Protein AF-A0A832CFA3-F1 (afdb_monomer_lite)

Sequence (234 aa):
MKRIESKNQRFLVLVEQLLAKDTITASELAQALVQKLKLTQNTSKAYSSQLLTDLAEKGVMEKRGRSYSLSPRGWAALFNFISRTPFAEKYYDLFIDRLSRSVPAASAFKEPLRILRRVYARVVGEPEKLPPEERDLLNLFRLILRLSPPREVASWEDALSAAMPDIGVLRDRNIFYSMLRDELKQADELTRSAMKDLLGRLADSLHAEARGLEREVDRRRSIASELAELAKAL

Radius of gyration: 21.01 Å; chains: 1; bounding box: 68×37×54 Å

Structure (mmCIF, N/CA/C/O backbone):
data_AF-A0A832CFA3-F1
#
_entry.id   AF-A0A832CFA3-F1
#
loop_
_atom_site.group_PDB
_atom_site.id
_atom_site.type_symbol
_atom_site.label_atom_id
_atom_site.label_alt_id
_atom_site.label_comp_id
_atom_site.label_asym_id
_atom_site.label_entity_id
_atom_site.label_seq_id
_atom_site.pdbx_PDB_ins_code
_atom_site.Cartn_x
_atom_site.Cartn_y
_atom_site.Cartn_z
_atom_site.occupancy
_atom_site.B_iso_or_equiv
_atom_site.auth_seq_id
_atom_site.auth_comp_id
_atom_site.auth_asym_id
_atom_site.auth_atom_id
_atom_site.pdbx_PDB_model_num
ATOM 1 N N . MET A 1 1 ? 0.986 -20.579 19.268 1.00 55.28 1 MET A N 1
ATOM 2 C CA . MET A 1 1 ? -0.030 -20.062 18.322 1.00 55.28 1 MET A CA 1
ATOM 3 C C . MET A 1 1 ? -0.781 -18.829 18.833 1.00 55.28 1 MET A C 1
ATOM 5 O O . MET A 1 1 ? -0.548 -17.772 18.265 1.00 55.28 1 MET A O 1
ATOM 9 N N . LYS A 1 2 ? -1.541 -18.871 19.947 1.00 64.81 2 LYS A N 1
ATOM 10 C CA . LYS A 1 2 ? -2.377 -17.735 20.438 1.00 64.81 2 LYS A CA 1
ATOM 11 C C . LYS A 1 2 ? -1.693 -16.350 20.526 1.00 64.81 2 LYS A C 1
ATOM 13 O O . LYS A 1 2 ? -2.333 -15.315 20.358 1.00 64.81 2 LYS A O 1
ATOM 18 N N . ARG A 1 3 ? -0.378 -16.298 20.790 1.00 74.25 3 ARG A N 1
ATOM 19 C CA . ARG A 1 3 ? 0.382 -15.033 20.882 1.00 74.25 3 ARG A CA 1
ATOM 20 C C . ARG A 1 3 ? 0.603 -14.355 19.523 1.00 74.25 3 ARG A C 1
ATOM 22 O O . ARG A 1 3 ? 0.603 -13.129 19.476 1.00 74.25 3 ARG A O 1
ATOM 29 N N . ILE A 1 4 ? 0.821 -15.123 18.453 1.00 78.31 4 ILE A N 1
ATOM 30 C CA . ILE A 1 4 ? 1.044 -14.589 17.096 1.00 78.31 4 ILE A CA 1
ATOM 31 C C . ILE A 1 4 ? -0.280 -14.068 16.544 1.00 78.31 4 ILE A C 1
ATOM 33 O O . ILE A 1 4 ? -0.366 -12.915 16.137 1.00 78.31 4 ILE A O 1
ATOM 37 N N . GLU A 1 5 ? -1.335 -14.863 16.683 1.00 79.31 5 GLU A N 1
ATOM 38 C CA . GLU A 1 5 ? -2.700 -14.487 16.321 1.00 79.31 5 GLU A CA 1
ATOM 39 C C . GLU A 1 5 ? -3.138 -13.163 16.977 1.00 79.31 5 GLU A C 1
ATOM 41 O O . GLU A 1 5 ? -3.553 -12.233 16.287 1.00 79.31 5 GLU A O 1
ATOM 46 N N . 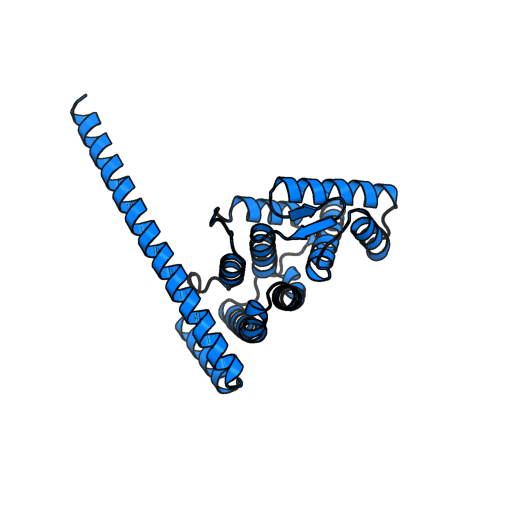SER A 1 6 ? -2.937 -13.008 18.295 1.00 84.19 6 SER A N 1
ATOM 47 C CA . SER A 1 6 ? -3.275 -11.757 18.991 1.00 84.19 6 SER A CA 1
ATOM 48 C C . SER A 1 6 ? -2.470 -10.553 18.484 1.00 84.19 6 SER A C 1
ATOM 50 O O . SER A 1 6 ? -3.006 -9.448 18.396 1.00 84.19 6 SER A O 1
ATOM 52 N N . LYS A 1 7 ? -1.188 -10.725 18.132 1.00 86.81 7 LYS A N 1
ATOM 53 C CA . LYS A 1 7 ? -0.392 -9.641 17.526 1.00 86.81 7 LYS A CA 1
ATOM 54 C C . LYS A 1 7 ? -0.926 -9.261 16.149 1.00 86.81 7 LYS A C 1
ATOM 56 O O . LYS A 1 7 ? -1.016 -8.074 15.842 1.00 86.81 7 LYS A O 1
ATOM 61 N N . ASN A 1 8 ? -1.294 -10.257 15.354 1.00 87.62 8 ASN A N 1
ATOM 62 C CA . ASN A 1 8 ? -1.797 -10.070 14.001 1.00 87.62 8 ASN A CA 1
ATOM 63 C C . ASN A 1 8 ? -3.127 -9.329 14.012 1.00 87.62 8 ASN A C 1
ATOM 65 O O . ASN A 1 8 ? -3.272 -8.343 13.300 1.00 87.62 8 ASN A O 1
ATOM 69 N N . GLN A 1 9 ? -4.044 -9.706 14.903 1.00 88.38 9 GLN A N 1
ATOM 70 C CA . GLN A 1 9 ? -5.297 -8.982 15.107 1.00 88.38 9 GLN A CA 1
ATOM 71 C C . GLN A 1 9 ? -5.060 -7.504 15.448 1.00 88.38 9 GLN A C 1
ATOM 73 O O . GLN A 1 9 ? -5.685 -6.629 14.855 1.00 88.38 9 GLN A O 1
ATOM 78 N N . ARG A 1 10 ? -4.116 -7.193 16.348 1.00 91.25 10 ARG A N 1
ATOM 79 C CA . ARG A 1 10 ? -3.794 -5.795 16.698 1.00 91.25 10 ARG A CA 1
ATOM 80 C C . ARG A 1 10 ? -3.235 -5.011 15.512 1.00 91.25 10 ARG A C 1
ATOM 82 O O . ARG A 1 10 ? -3.617 -3.861 15.310 1.00 91.25 10 ARG A O 1
ATOM 89 N N . PHE A 1 11 ? -2.356 -5.628 14.722 1.00 91.06 11 PHE A N 1
ATOM 90 C CA . PHE A 1 11 ? -1.799 -4.995 13.529 1.00 91.06 11 PHE A CA 1
ATOM 91 C C . PHE A 1 11 ? -2.865 -4.772 12.446 1.00 91.06 11 PHE A C 1
ATOM 93 O O . PHE A 1 11 ? -2.903 -3.710 11.833 1.00 91.06 11 PHE A O 1
ATOM 100 N N . LEU A 1 12 ? -3.783 -5.722 12.258 1.00 89.38 12 LEU A N 1
ATOM 101 C CA . LEU A 1 12 ? -4.902 -5.572 11.326 1.00 89.38 12 LEU A CA 1
ATOM 102 C C . LEU A 1 12 ? -5.858 -4.444 11.739 1.00 89.38 12 LEU A C 1
ATOM 104 O O . LEU A 1 12 ? -6.323 -3.701 10.880 1.00 89.38 12 LEU A O 1
ATOM 108 N N . VAL A 1 13 ? -6.087 -4.243 13.043 1.00 92.19 13 VAL A N 1
ATOM 109 C CA . VAL A 1 13 ? -6.840 -3.076 13.535 1.00 92.19 13 VAL A CA 1
ATOM 110 C C . VAL A 1 13 ? -6.129 -1.766 13.182 1.00 92.19 13 VAL A C 1
ATOM 112 O O . VAL A 1 13 ? -6.797 -0.812 12.786 1.00 92.19 13 VAL A O 1
ATOM 115 N N . LEU A 1 14 ? -4.793 -1.704 13.271 1.00 93.25 14 LEU A N 1
ATOM 116 C CA . LEU A 1 14 ? -4.042 -0.538 12.793 1.00 93.25 14 LEU A CA 1
ATOM 117 C C . LEU A 1 14 ? -4.266 -0.321 11.290 1.00 93.25 14 LEU A C 1
ATOM 119 O O . LEU A 1 14 ? -4.603 0.794 10.902 1.00 93.25 14 LEU A O 1
ATOM 123 N N . VAL A 1 15 ? -4.093 -1.358 10.462 1.00 91.50 15 VAL A N 1
ATOM 124 C CA . VAL A 1 15 ? -4.302 -1.273 9.004 1.00 91.50 15 VAL A CA 1
ATOM 125 C C . VAL A 1 15 ? -5.690 -0.711 8.695 1.00 91.50 15 VAL A C 1
ATOM 127 O O . VAL A 1 15 ? -5.816 0.232 7.924 1.00 91.50 15 VAL A O 1
ATOM 130 N N . GLU A 1 16 ? -6.724 -1.206 9.370 1.00 91.25 16 GLU A N 1
ATOM 131 C CA . GLU A 1 16 ? -8.087 -0.692 9.230 1.00 91.25 16 GLU A CA 1
ATOM 132 C C . GLU A 1 16 ? -8.214 0.788 9.593 1.00 91.25 16 GLU A C 1
ATOM 134 O O . GLU A 1 16 ? -8.855 1.540 8.863 1.00 91.25 16 GLU A O 1
ATOM 139 N N . GLN A 1 17 ? -7.611 1.228 10.701 1.00 93.06 17 GLN A N 1
ATOM 140 C CA . GLN A 1 17 ? -7.650 2.640 11.092 1.00 93.06 17 GLN A CA 1
ATOM 141 C C . GLN A 1 17 ? -6.922 3.536 10.082 1.00 93.06 17 GLN A C 1
ATOM 143 O O . GLN A 1 17 ? -7.432 4.606 9.754 1.00 93.06 17 GLN A O 1
ATOM 148 N N . LEU A 1 18 ? -5.779 3.087 9.555 1.00 90.75 18 LEU A N 1
ATOM 149 C CA . LEU A 1 18 ? -5.007 3.810 8.539 1.00 90.75 18 LEU A CA 1
ATOM 150 C C . LEU A 1 18 ? -5.779 3.977 7.223 1.00 90.75 18 LEU A C 1
ATOM 152 O O . LEU A 1 18 ? -5.652 5.001 6.557 1.00 90.75 18 LEU A O 1
ATOM 156 N N . LEU A 1 19 ? -6.591 2.985 6.856 1.00 88.81 19 LEU A N 1
ATOM 157 C CA . LEU A 1 19 ? -7.420 3.028 5.650 1.00 88.81 19 LEU A CA 1
ATOM 158 C C . LEU A 1 19 ? -8.744 3.771 5.854 1.00 88.81 19 LEU A C 1
ATOM 160 O O . LEU A 1 19 ? -9.315 4.311 4.910 1.00 88.81 19 LEU A O 1
ATOM 164 N N . ALA A 1 20 ? -9.251 3.825 7.083 1.00 89.00 20 ALA A N 1
ATOM 165 C CA . ALA A 1 20 ? -10.497 4.520 7.378 1.00 89.00 20 ALA A CA 1
ATOM 166 C C . ALA A 1 20 ? -10.311 6.041 7.500 1.00 89.00 20 ALA A C 1
ATOM 168 O O . ALA A 1 20 ? -11.210 6.790 7.105 1.00 89.00 20 ALA A O 1
ATOM 169 N N . LYS A 1 21 ? -9.169 6.492 8.037 1.00 88.50 21 LYS A N 1
ATOM 170 C CA . LYS A 1 21 ? -8.964 7.871 8.503 1.00 88.50 21 LYS A CA 1
ATOM 171 C C . LYS A 1 21 ? -7.779 8.570 7.842 1.00 88.50 21 LYS A C 1
ATOM 173 O O . LYS A 1 21 ? -6.802 7.941 7.441 1.00 88.50 21 LYS A O 1
ATOM 178 N N . ASP A 1 22 ? -7.854 9.898 7.791 1.00 86.00 22 ASP A N 1
ATOM 179 C CA . ASP A 1 22 ? -6.790 10.742 7.237 1.00 86.00 22 ASP A CA 1
ATOM 180 C C . ASP A 1 22 ? -5.607 10.880 8.183 1.00 86.00 22 ASP A C 1
ATOM 182 O O . ASP A 1 22 ? -4.444 10.788 7.786 1.00 86.00 22 ASP A O 1
ATOM 186 N N . THR A 1 23 ? -5.935 11.049 9.457 1.00 92.44 23 THR A N 1
ATOM 187 C CA . THR A 1 23 ? -4.986 11.049 10.554 1.00 92.44 23 THR A CA 1
ATOM 188 C C . THR A 1 23 ? -5.492 10.130 11.652 1.00 92.44 23 THR A C 1
ATOM 190 O O . THR A 1 23 ? -6.696 9.905 11.792 1.00 92.44 23 THR A O 1
ATOM 193 N N . ILE A 1 24 ? -4.563 9.579 12.424 1.00 95.38 24 ILE A N 1
ATOM 194 C CA . ILE A 1 24 ? -4.863 8.765 13.597 1.00 95.38 24 ILE A CA 1
ATOM 195 C C . ILE A 1 24 ? -4.053 9.253 14.790 1.00 95.38 24 ILE A C 1
ATOM 197 O O . ILE A 1 24 ? -2.889 9.630 14.668 1.00 95.38 24 ILE A O 1
ATOM 201 N N . THR A 1 25 ? -4.659 9.221 15.966 1.00 96.69 25 THR A N 1
ATOM 202 C CA . THR A 1 25 ? -3.979 9.458 17.240 1.00 96.69 25 THR A CA 1
ATOM 203 C C . THR A 1 25 ? -3.781 8.144 17.996 1.00 96.69 25 THR A C 1
ATOM 205 O O . THR A 1 25 ? -4.499 7.161 17.788 1.00 96.69 25 THR A O 1
ATOM 208 N N . ALA A 1 26 ? -2.832 8.123 18.938 1.00 95.69 26 ALA A N 1
ATOM 209 C CA . ALA A 1 26 ? -2.626 6.958 19.804 1.00 95.69 26 ALA A CA 1
ATOM 210 C C . ALA A 1 26 ? -3.882 6.608 20.624 1.00 95.69 26 ALA A C 1
ATOM 212 O O . ALA A 1 26 ? -4.162 5.431 20.848 1.00 95.69 26 ALA A O 1
ATOM 213 N N . SER A 1 27 ? -4.663 7.614 21.035 1.00 95.94 27 SER A N 1
ATOM 214 C CA . SER A 1 27 ? -5.916 7.422 21.773 1.00 95.94 27 SER A CA 1
ATOM 215 C C . SER A 1 27 ? -6.991 6.740 20.929 1.00 95.94 27 SER A C 1
ATOM 217 O O . SER A 1 27 ? -7.651 5.824 21.414 1.00 95.94 27 SER A O 1
ATOM 219 N N . GLU A 1 28 ? -7.148 7.141 19.667 1.00 96.50 28 GLU A N 1
ATOM 220 C CA . GLU A 1 28 ? -8.128 6.530 18.763 1.00 96.50 28 GLU A CA 1
ATOM 221 C C . GLU A 1 28 ? -7.773 5.084 18.426 1.00 96.50 28 GLU A C 1
ATOM 223 O O . GLU A 1 28 ? -8.647 4.216 18.444 1.00 96.50 28 GLU A O 1
ATOM 228 N N . LEU A 1 29 ? -6.492 4.801 18.165 1.00 96.94 29 LEU A N 1
ATOM 229 C CA . LEU A 1 29 ? -6.045 3.428 17.943 1.00 96.94 29 LEU A CA 1
ATOM 230 C C . LEU A 1 29 ? -6.256 2.575 19.202 1.00 96.94 29 LEU A C 1
ATOM 232 O O . LEU A 1 29 ? -6.758 1.455 19.108 1.00 96.94 29 LEU A O 1
ATOM 236 N N . ALA A 1 30 ? -5.960 3.120 20.386 1.00 96.56 30 ALA A N 1
ATOM 237 C CA . ALA A 1 30 ? -6.200 2.427 21.645 1.00 96.56 30 ALA A CA 1
ATOM 238 C C . ALA A 1 30 ? -7.691 2.123 21.845 1.00 96.56 30 ALA A C 1
ATOM 240 O O . ALA A 1 30 ? -8.037 1.012 22.242 1.00 96.56 30 ALA A O 1
ATOM 241 N N . GLN A 1 31 ? -8.578 3.069 21.527 1.00 97.00 31 GLN A N 1
ATOM 242 C CA . GLN A 1 31 ? -10.024 2.864 21.595 1.00 97.00 31 GLN A CA 1
ATOM 243 C C . GLN A 1 31 ? -10.491 1.772 20.623 1.00 97.00 31 GLN A C 1
ATOM 245 O O . GLN A 1 31 ? -11.250 0.891 21.025 1.00 97.00 31 GLN A O 1
ATOM 250 N N . ALA A 1 32 ? -9.996 1.773 19.382 1.00 96.19 32 ALA A N 1
ATOM 251 C CA . ALA A 1 32 ? -10.319 0.741 18.397 1.00 96.19 32 ALA A CA 1
ATOM 252 C C . ALA A 1 32 ? -9.866 -0.657 18.857 1.00 96.19 32 ALA A C 1
ATOM 254 O O . ALA A 1 32 ? -10.598 -1.633 18.694 1.00 96.19 32 ALA A O 1
ATOM 255 N N . LEU A 1 33 ? -8.691 -0.759 19.484 1.00 96.06 33 LEU A N 1
ATOM 256 C CA . LEU A 1 33 ? -8.176 -2.010 20.047 1.00 96.06 33 LEU A CA 1
ATOM 257 C C . LEU A 1 33 ? -9.016 -2.515 21.228 1.00 96.06 33 LEU A C 1
ATOM 259 O O . LEU A 1 33 ? -9.302 -3.711 21.300 1.00 96.06 33 LEU A O 1
ATOM 263 N N . VAL A 1 34 ? -9.454 -1.624 22.124 1.00 95.62 34 VAL A N 1
ATOM 264 C CA . VAL A 1 34 ? -10.377 -1.973 23.219 1.00 95.62 34 VAL A CA 1
ATOM 265 C C . VAL A 1 34 ? -11.703 -2.483 22.653 1.00 95.62 34 VAL A C 1
ATOM 267 O O . VAL A 1 34 ? -12.185 -3.529 23.072 1.00 95.62 34 VAL A O 1
ATOM 270 N N . GLN A 1 35 ? -12.278 -1.782 21.674 1.00 95.50 35 GLN A N 1
ATOM 271 C CA . GLN A 1 35 ? -13.582 -2.131 21.106 1.00 95.50 35 GLN A CA 1
ATOM 272 C C . GLN A 1 35 ? -13.554 -3.450 20.327 1.00 95.50 35 GLN A C 1
ATOM 274 O O . GLN A 1 35 ? -14.429 -4.292 20.512 1.00 95.50 35 GLN A O 1
ATOM 279 N N . LYS A 1 36 ? -12.550 -3.645 19.465 1.00 94.44 36 LYS A N 1
ATOM 280 C CA . LYS A 1 36 ? -12.500 -4.798 18.555 1.00 94.44 36 LYS A CA 1
ATOM 281 C C . LYS A 1 36 ? -11.926 -6.053 19.199 1.00 94.44 36 LYS A C 1
ATOM 283 O O . LYS A 1 36 ? -12.358 -7.150 18.870 1.00 94.44 36 LYS A O 1
ATOM 288 N N . LEU A 1 37 ? -10.953 -5.898 20.097 1.00 93.62 37 LEU A N 1
ATOM 289 C CA . LEU A 1 37 ? -10.195 -7.019 20.662 1.00 93.62 37 LEU A CA 1
ATOM 290 C C . LEU A 1 37 ? -10.405 -7.190 22.171 1.00 93.62 37 LEU A C 1
ATOM 292 O O . LEU A 1 37 ? -9.784 -8.068 22.768 1.00 93.62 37 LEU A O 1
ATOM 296 N N . LYS A 1 38 ? -11.251 -6.357 22.798 1.00 92.50 38 LYS A N 1
ATOM 297 C CA . LYS A 1 38 ? -11.548 -6.382 24.243 1.00 92.50 38 LYS A CA 1
ATOM 298 C C . LYS A 1 38 ? -10.287 -6.328 25.119 1.00 92.50 38 LYS A C 1
ATOM 300 O O . LYS A 1 38 ? -10.246 -6.893 26.209 1.00 92.50 38 LYS A O 1
ATOM 305 N N . LEU A 1 39 ? -9.236 -5.660 24.636 1.00 90.56 39 LEU A N 1
ATOM 306 C CA . LEU A 1 39 ? -7.996 -5.465 25.388 1.00 90.56 39 LEU A CA 1
ATOM 307 C C . LEU A 1 39 ? -8.208 -4.464 26.530 1.00 90.56 39 LEU A C 1
ATOM 309 O O . LEU A 1 39 ? -9.056 -3.577 26.450 1.00 90.56 39 LEU A O 1
ATOM 313 N N . THR A 1 40 ? -7.390 -4.556 27.580 1.00 94.00 40 THR A N 1
ATOM 314 C CA . THR A 1 40 ? -7.409 -3.553 28.654 1.00 94.00 40 THR A CA 1
ATOM 315 C C . THR A 1 40 ? -6.980 -2.182 28.118 1.00 94.00 40 THR A C 1
ATOM 317 O O . THR A 1 40 ? -6.197 -2.077 27.162 1.00 94.00 40 THR A O 1
ATOM 320 N N . GLN A 1 41 ? -7.463 -1.106 28.748 1.00 92.06 41 GLN A N 1
ATOM 321 C CA . GLN A 1 41 ? -7.116 0.256 28.332 1.00 92.06 41 GLN A CA 1
ATOM 322 C C . GLN A 1 41 ? -5.604 0.512 28.388 1.00 92.06 41 GLN A C 1
ATOM 324 O O . GLN A 1 41 ? -5.048 1.089 27.455 1.00 92.06 41 GLN A O 1
ATOM 329 N N . ASN A 1 42 ? -4.925 0.047 29.441 1.00 92.12 42 ASN A N 1
ATOM 330 C CA . ASN A 1 42 ? -3.485 0.258 29.615 1.00 92.12 42 ASN A CA 1
ATOM 331 C C . ASN A 1 42 ? -2.670 -0.459 28.535 1.00 92.12 42 ASN A C 1
ATOM 333 O O . ASN A 1 42 ? -1.796 0.151 27.920 1.00 92.12 42 ASN A O 1
ATOM 337 N N . THR A 1 43 ? -2.996 -1.722 28.238 1.00 91.62 43 THR A N 1
ATOM 338 C CA . THR A 1 43 ? -2.332 -2.474 27.164 1.00 91.62 43 THR A CA 1
ATOM 339 C C . THR A 1 43 ? -2.557 -1.820 25.802 1.00 91.62 43 THR A C 1
ATOM 341 O O . THR A 1 43 ? -1.618 -1.707 25.016 1.00 91.62 43 THR A O 1
ATOM 344 N N . SER A 1 44 ? -3.777 -1.352 25.532 1.00 94.25 44 SER A N 1
ATOM 345 C CA . SER A 1 44 ? -4.122 -0.710 24.259 1.00 94.25 44 SER A CA 1
ATOM 346 C C . SER A 1 44 ? -3.403 0.627 24.074 1.00 94.25 44 SER A C 1
ATOM 348 O O . SER A 1 44 ? -2.876 0.886 22.993 1.00 94.25 44 SER A O 1
ATOM 350 N N . LYS A 1 45 ? -3.315 1.451 25.129 1.00 94.00 45 LYS A N 1
ATOM 351 C CA . LYS A 1 45 ? -2.577 2.725 25.119 1.00 94.00 45 LYS A CA 1
ATOM 352 C C . LYS A 1 45 ? -1.083 2.512 24.885 1.00 94.00 45 LYS A C 1
ATOM 354 O O . LYS A 1 45 ? -0.527 3.123 23.977 1.00 94.00 45 LYS A O 1
ATOM 359 N N . ALA A 1 46 ? -0.454 1.623 25.656 1.00 93.44 46 ALA A N 1
ATOM 360 C CA . ALA A 1 46 ? 0.975 1.340 25.530 1.00 93.44 46 ALA A CA 1
ATOM 361 C C . ALA A 1 46 ? 1.326 0.819 24.127 1.00 93.44 46 ALA A C 1
ATOM 363 O O . ALA A 1 46 ? 2.229 1.343 23.478 1.00 93.44 46 ALA A O 1
ATOM 364 N N . TYR A 1 47 ? 0.554 -0.152 23.625 1.00 93.81 47 TYR A N 1
ATOM 365 C CA . TYR A 1 47 ? 0.750 -0.704 22.286 1.00 93.81 47 TYR A CA 1
ATOM 366 C C . TYR A 1 47 ? 0.580 0.353 21.190 1.00 93.81 47 TYR A C 1
ATOM 368 O O . TYR A 1 47 ? 1.412 0.432 20.292 1.00 93.81 47 TYR A O 1
ATOM 376 N N . SER A 1 48 ? -0.470 1.177 21.270 1.00 95.62 48 SER A N 1
ATOM 377 C CA . SER A 1 48 ? -0.757 2.193 20.250 1.00 95.62 48 SER A CA 1
ATOM 378 C C . SER A 1 48 ? 0.340 3.249 20.177 1.00 95.62 48 SER A C 1
ATOM 380 O O . SER A 1 48 ? 0.837 3.541 19.093 1.00 95.62 48 SER A O 1
ATOM 382 N N . SER A 1 49 ? 0.759 3.787 21.326 1.00 93.88 49 SER A N 1
ATOM 383 C CA . SER A 1 49 ? 1.822 4.793 21.386 1.00 93.88 49 SER A CA 1
ATOM 384 C C . SER A 1 49 ? 3.148 4.259 20.855 1.00 93.88 49 SER A C 1
ATOM 386 O O . SER A 1 49 ? 3.811 4.945 20.076 1.00 93.88 49 SER A O 1
ATOM 388 N N . GLN A 1 50 ? 3.520 3.034 21.241 1.00 94.69 50 GLN A N 1
ATOM 389 C CA . GLN A 1 50 ? 4.762 2.426 20.777 1.00 94.69 50 GLN A CA 1
ATOM 390 C C . GLN A 1 50 ? 4.714 2.136 19.275 1.00 94.69 50 GLN A C 1
ATOM 392 O O . GLN A 1 50 ? 5.610 2.544 18.548 1.00 94.69 50 GLN A O 1
ATOM 397 N N . LEU A 1 51 ? 3.641 1.513 18.782 1.00 94.19 51 LEU A N 1
ATOM 398 C CA . LEU A 1 51 ? 3.533 1.150 17.371 1.00 94.19 51 LEU A CA 1
ATOM 399 C C . LEU A 1 51 ? 3.543 2.370 16.440 1.00 94.19 51 LEU A C 1
ATOM 401 O O . LEU A 1 51 ? 4.231 2.345 15.425 1.00 94.19 51 LEU A O 1
ATOM 405 N N . LEU A 1 52 ? 2.803 3.433 16.768 1.00 95.19 52 LEU A N 1
ATOM 406 C CA . LEU A 1 52 ? 2.776 4.641 15.935 1.00 95.19 52 LEU A CA 1
ATOM 407 C C . LEU A 1 52 ? 4.122 5.370 15.938 1.00 95.19 52 LEU A C 1
ATOM 409 O O . LEU A 1 52 ? 4.535 5.897 14.908 1.00 95.19 52 LEU A O 1
ATOM 413 N N . THR A 1 53 ? 4.825 5.368 17.072 1.00 94.12 53 THR A N 1
ATOM 414 C CA . THR A 1 53 ? 6.169 5.952 17.173 1.00 94.12 53 THR A CA 1
ATOM 415 C C . THR A 1 53 ? 7.178 5.142 16.359 1.00 94.12 53 THR A C 1
ATOM 417 O O . THR A 1 53 ? 7.832 5.714 15.493 1.00 94.12 53 THR A O 1
ATOM 420 N N . ASP A 1 54 ? 7.199 3.813 16.514 1.00 93.25 54 ASP A N 1
ATOM 421 C CA . ASP A 1 54 ? 8.039 2.901 15.724 1.00 93.25 54 ASP A CA 1
ATOM 422 C C . ASP A 1 54 ? 7.841 3.082 14.206 1.00 93.25 54 ASP A C 1
ATOM 424 O O . ASP A 1 54 ? 8.779 2.945 13.418 1.00 93.25 54 ASP A O 1
ATOM 428 N N . LEU A 1 55 ? 6.598 3.304 13.762 1.00 92.75 55 LEU A N 1
ATOM 429 C CA . LEU A 1 55 ? 6.277 3.501 12.346 1.00 92.75 55 LEU A CA 1
ATOM 430 C C . LEU A 1 55 ? 6.684 4.893 11.853 1.00 92.75 55 LEU A C 1
ATOM 432 O O . LEU A 1 55 ? 7.168 5.014 10.725 1.00 92.75 55 LEU A O 1
ATOM 436 N N . ALA A 1 56 ? 6.537 5.922 12.687 1.00 92.69 56 ALA A N 1
ATOM 437 C CA . ALA A 1 56 ? 7.000 7.268 12.370 1.00 92.69 56 ALA A CA 1
ATOM 438 C C . ALA A 1 56 ? 8.530 7.329 12.244 1.00 92.69 56 ALA A C 1
ATOM 440 O O . ALA A 1 56 ? 9.040 7.858 11.262 1.00 92.69 56 ALA A O 1
ATOM 441 N N . GLU A 1 57 ? 9.268 6.700 13.162 1.00 91.81 57 GLU A N 1
ATOM 442 C CA . GLU A 1 57 ? 10.737 6.609 13.109 1.00 91.81 57 GLU A CA 1
ATOM 443 C C . GLU A 1 57 ? 11.241 5.895 11.847 1.00 91.81 57 GLU A C 1
ATOM 445 O O . GLU A 1 57 ? 12.314 6.195 11.331 1.00 91.81 57 GLU A O 1
ATOM 450 N N . LYS A 1 58 ? 10.444 4.969 11.302 1.00 88.88 58 LYS A N 1
ATOM 451 C CA . LYS A 1 58 ? 10.741 4.272 10.040 1.00 88.88 58 LYS A CA 1
ATOM 452 C C . LYS A 1 58 ? 10.305 5.045 8.794 1.00 88.88 58 LYS A C 1
ATOM 454 O O . LYS A 1 58 ? 10.413 4.514 7.687 1.00 88.88 58 LYS A O 1
ATOM 459 N N . GLY A 1 59 ? 9.776 6.256 8.959 1.00 88.19 59 GLY A N 1
ATOM 460 C CA . GLY A 1 59 ? 9.273 7.089 7.870 1.00 88.19 59 GLY A CA 1
ATOM 461 C C . GLY A 1 59 ? 8.017 6.536 7.198 1.00 88.19 59 GLY A C 1
ATOM 462 O O . GLY A 1 59 ? 7.717 6.927 6.076 1.00 88.19 59 GLY A O 1
ATOM 463 N N . VAL A 1 60 ? 7.289 5.613 7.839 1.00 89.50 60 VAL A N 1
ATOM 464 C CA . VAL A 1 60 ? 5.987 5.098 7.357 1.00 89.50 60 VAL A CA 1
ATOM 465 C C . VAL A 1 60 ? 4.879 6.108 7.637 1.00 89.50 60 VAL A C 1
ATOM 467 O O . VAL A 1 60 ? 3.890 6.185 6.912 1.00 89.50 60 VAL A O 1
ATOM 470 N N . MET A 1 61 ? 5.037 6.876 8.711 1.00 92.00 61 MET A N 1
ATOM 471 C CA . MET A 1 61 ? 4.073 7.874 9.136 1.00 92.00 61 MET A CA 1
ATOM 472 C C . MET A 1 61 ? 4.754 9.214 9.368 1.00 92.00 61 MET A C 1
ATOM 474 O O . MET A 1 61 ? 5.876 9.273 9.862 1.00 92.00 61 MET A O 1
ATOM 478 N N . GLU A 1 62 ? 4.039 10.287 9.071 1.00 92.19 62 GLU A N 1
ATOM 479 C CA . GLU A 1 62 ? 4.403 11.638 9.469 1.00 92.19 62 GLU A CA 1
ATOM 480 C C . GLU A 1 62 ? 3.673 11.988 10.762 1.00 92.19 62 GLU A C 1
ATOM 482 O O . GLU A 1 62 ? 2.455 11.825 10.866 1.00 92.19 62 GLU A O 1
ATOM 487 N N . LYS A 1 63 ? 4.412 12.482 11.756 1.00 93.88 63 LYS A N 1
ATOM 488 C CA . LYS A 1 63 ? 3.841 12.944 13.021 1.00 93.88 63 LYS A CA 1
ATOM 489 C C . LYS A 1 63 ? 3.659 14.459 12.981 1.00 93.88 63 LYS A C 1
ATOM 491 O O . LYS A 1 63 ? 4.629 15.196 12.835 1.00 93.88 63 LYS A O 1
ATOM 496 N N . ARG A 1 64 ? 2.426 14.928 13.185 1.00 92.75 64 ARG A N 1
ATOM 497 C CA . ARG A 1 64 ? 2.082 16.349 13.359 1.00 92.75 64 ARG A CA 1
ATOM 498 C C . ARG A 1 64 ? 1.387 16.530 14.705 1.00 92.75 64 ARG A C 1
ATOM 500 O O . ARG A 1 64 ? 0.218 16.190 14.880 1.00 92.75 64 ARG A O 1
ATOM 507 N N . GLY A 1 65 ? 2.135 17.016 15.695 1.00 91.88 65 GLY A N 1
ATOM 508 C CA . GLY A 1 65 ? 1.661 17.099 17.078 1.00 91.88 65 GLY A CA 1
ATOM 509 C C . GLY A 1 65 ? 1.349 15.713 17.658 1.00 91.88 65 GLY A C 1
ATOM 510 O O . GLY A 1 65 ? 2.248 14.889 17.834 1.00 91.88 65 GLY A O 1
ATOM 511 N N . ARG A 1 66 ? 0.072 15.462 17.977 1.00 92.31 66 ARG A N 1
ATOM 512 C CA . ARG A 1 66 ? -0.425 14.172 18.507 1.00 92.31 66 ARG A CA 1
ATOM 513 C C . ARG A 1 66 ? -1.016 13.251 17.435 1.00 92.31 66 ARG A C 1
ATOM 515 O O . ARG A 1 66 ? -1.402 12.126 17.757 1.00 92.31 66 ARG A O 1
ATOM 522 N N . SER A 1 67 ? -1.088 13.729 16.199 1.00 95.38 67 SER A N 1
ATOM 523 C CA . SER A 1 67 ? -1.699 13.027 15.079 1.00 95.38 67 SER A CA 1
ATOM 524 C C . SER A 1 67 ? -0.632 12.456 14.157 1.00 95.38 67 SER A C 1
ATOM 526 O O . SER A 1 67 ? 0.446 13.031 13.995 1.00 95.38 67 SER A O 1
ATOM 528 N N . TYR A 1 68 ? -0.952 11.323 13.547 1.00 95.56 68 TYR A N 1
ATOM 529 C CA . TYR A 1 68 ? -0.097 10.610 12.614 1.00 95.56 68 TYR A CA 1
ATOM 530 C C . TYR A 1 68 ? -0.843 10.424 11.290 1.00 95.56 68 TYR A C 1
ATOM 532 O O . TYR A 1 68 ? -1.994 9.988 11.295 1.00 95.56 68 TYR A O 1
ATOM 540 N N . SER A 1 69 ? -0.199 10.721 10.166 1.00 92.00 69 SER A N 1
ATOM 541 C CA . SER A 1 69 ? -0.697 10.441 8.810 1.00 92.00 69 SER A CA 1
ATOM 542 C C . SER A 1 69 ? 0.254 9.496 8.088 1.00 92.00 69 SER A C 1
ATOM 544 O O . SER A 1 69 ? 1.438 9.443 8.410 1.00 92.00 69 SER A O 1
ATOM 546 N N . LEU A 1 70 ? -0.241 8.736 7.111 1.00 88.69 70 LEU A N 1
ATOM 547 C CA . LEU A 1 70 ? 0.633 7.947 6.240 1.00 88.69 70 LEU A CA 1
ATOM 548 C C . LEU A 1 70 ? 1.521 8.876 5.405 1.00 88.69 70 LEU A C 1
ATOM 550 O O . LEU A 1 70 ? 1.016 9.810 4.784 1.00 88.69 70 LEU A O 1
ATOM 554 N N . SER A 1 71 ? 2.822 8.593 5.375 1.00 86.25 71 SER A N 1
ATOM 555 C CA . SER A 1 71 ? 3.744 9.194 4.407 1.00 86.25 71 SER A CA 1
ATOM 556 C C . SER A 1 71 ? 3.583 8.513 3.036 1.00 86.25 71 SER A C 1
ATOM 558 O O . SER A 1 71 ? 3.025 7.409 2.972 1.00 86.25 71 SER A O 1
ATOM 560 N N . PRO A 1 72 ? 4.116 9.078 1.938 1.00 79.62 72 PRO A N 1
ATOM 561 C CA . PRO A 1 72 ? 4.134 8.395 0.641 1.00 79.62 72 PRO A CA 1
ATOM 562 C C . PRO A 1 72 ? 4.795 7.004 0.711 1.00 79.62 72 PRO A C 1
ATOM 564 O O . PRO A 1 72 ? 4.251 6.015 0.214 1.00 79.62 72 PRO A O 1
ATOM 567 N N . ARG A 1 73 ? 5.905 6.875 1.453 1.00 83.06 73 ARG A N 1
ATOM 568 C CA . ARG A 1 73 ? 6.532 5.576 1.754 1.00 83.06 73 ARG A CA 1
ATOM 569 C C . ARG A 1 73 ? 5.578 4.626 2.482 1.00 83.06 73 ARG A C 1
ATOM 571 O O . ARG A 1 73 ? 5.552 3.432 2.184 1.00 83.06 73 ARG A O 1
ATOM 578 N N . GLY A 1 74 ? 4.805 5.136 3.440 1.00 86.25 74 GLY A N 1
ATOM 579 C CA . GLY A 1 74 ? 3.805 4.354 4.158 1.00 86.25 74 GLY A CA 1
ATOM 580 C C . GLY A 1 74 ? 2.698 3.829 3.255 1.00 86.25 74 GLY A C 1
ATOM 581 O O . GLY A 1 74 ? 2.296 2.676 3.402 1.00 86.25 74 GLY A O 1
ATOM 582 N N . TRP A 1 75 ? 2.268 4.629 2.280 1.00 82.69 75 TRP A N 1
ATOM 583 C CA . TRP A 1 75 ? 1.306 4.223 1.259 1.00 82.69 75 TRP A CA 1
ATOM 584 C C . TRP A 1 75 ? 1.807 3.069 0.400 1.00 82.69 75 TRP A C 1
ATOM 586 O O . TRP A 1 75 ? 1.133 2.042 0.309 1.00 82.69 75 TRP A O 1
ATOM 596 N N . ALA A 1 76 ? 3.012 3.192 -0.155 1.00 78.12 76 ALA A N 1
ATOM 597 C CA . ALA A 1 76 ? 3.623 2.123 -0.942 1.00 78.12 76 ALA A CA 1
ATOM 598 C C . ALA A 1 76 ? 3.816 0.838 -0.118 1.00 78.12 76 ALA A C 1
ATOM 600 O O . ALA A 1 76 ? 3.525 -0.265 -0.583 1.00 78.12 76 ALA A O 1
ATOM 601 N N . ALA A 1 77 ? 4.256 0.964 1.137 1.00 82.75 77 ALA A N 1
ATOM 602 C CA . ALA A 1 77 ? 4.428 -0.180 2.027 1.00 82.75 77 ALA A CA 1
ATOM 603 C C . ALA A 1 77 ? 3.101 -0.877 2.350 1.00 82.75 77 ALA A C 1
ATOM 605 O O . ALA A 1 77 ? 3.029 -2.108 2.343 1.00 82.75 77 ALA A O 1
ATOM 606 N N . LEU A 1 78 ? 2.053 -0.098 2.626 1.00 85.81 78 LEU A N 1
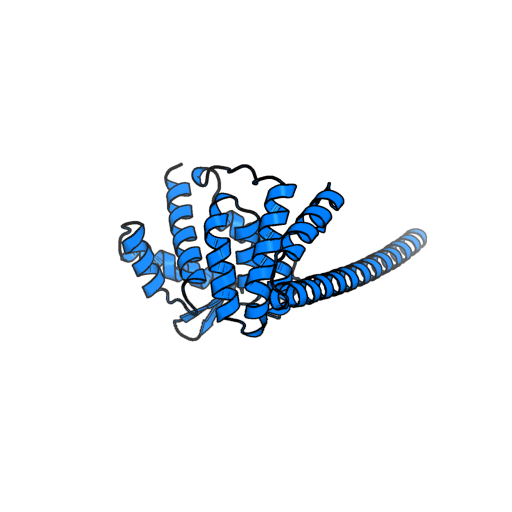ATOM 607 C CA . LEU A 1 78 ? 0.723 -0.617 2.915 1.00 85.81 78 LEU A CA 1
ATOM 608 C C . LEU A 1 78 ? 0.132 -1.325 1.699 1.00 85.81 78 LEU A C 1
ATOM 610 O O . LEU A 1 78 ? -0.412 -2.417 1.842 1.00 85.81 78 LEU A O 1
ATOM 614 N N . PHE A 1 79 ? 0.319 -0.764 0.505 1.00 79.94 79 PHE A N 1
ATOM 615 C CA . PHE A 1 79 ? -0.061 -1.440 -0.724 1.00 79.94 79 PHE A CA 1
ATOM 616 C C . PHE A 1 79 ? 0.678 -2.764 -0.915 1.00 79.94 79 PHE A C 1
ATOM 618 O O . PHE A 1 79 ? 0.049 -3.793 -1.158 1.00 79.94 79 PHE A O 1
ATOM 625 N N . ASN A 1 80 ? 2.010 -2.758 -0.814 1.00 77.50 80 ASN A N 1
ATOM 626 C CA . ASN A 1 80 ? 2.818 -3.964 -0.990 1.00 77.50 80 ASN A CA 1
ATOM 627 C C . ASN A 1 80 ? 2.418 -5.044 0.014 1.00 77.50 80 ASN A C 1
ATOM 629 O O . ASN A 1 80 ? 2.390 -6.227 -0.315 1.00 77.50 80 ASN A O 1
ATOM 633 N N . PHE A 1 81 ? 2.063 -4.641 1.232 1.00 83.00 81 PHE A N 1
ATOM 634 C CA . PHE A 1 81 ? 1.499 -5.546 2.216 1.00 83.00 81 PHE A CA 1
ATOM 635 C C . PHE A 1 81 ? 0.142 -6.097 1.777 1.00 83.00 81 PHE A C 1
ATOM 637 O O . PHE A 1 81 ? -0.014 -7.312 1.743 1.00 83.00 81 PHE A O 1
ATOM 644 N N . ILE A 1 82 ? -0.814 -5.250 1.392 1.00 80.62 82 ILE A N 1
ATOM 645 C CA . ILE A 1 82 ? -2.160 -5.678 0.983 1.00 80.62 82 ILE A CA 1
ATOM 646 C C . ILE A 1 82 ? -2.119 -6.589 -0.253 1.00 80.62 82 ILE A C 1
ATOM 648 O O . ILE A 1 82 ? -2.770 -7.629 -0.281 1.00 80.62 82 ILE A O 1
ATOM 652 N N . SER A 1 83 ? -1.325 -6.234 -1.262 1.00 72.38 83 SER A N 1
ATOM 653 C CA . SER A 1 83 ? -1.243 -6.957 -2.536 1.00 72.38 83 SER A CA 1
ATOM 654 C C . SER A 1 83 ? -0.572 -8.327 -2.422 1.00 72.38 83 SER A C 1
ATOM 656 O O . SER A 1 83 ? -0.955 -9.252 -3.143 1.00 72.38 83 SER A O 1
ATOM 658 N N . ARG A 1 84 ? 0.408 -8.470 -1.519 1.00 71.75 84 ARG A N 1
ATOM 659 C CA . ARG A 1 84 ? 1.189 -9.705 -1.318 1.00 71.75 84 ARG A CA 1
ATOM 660 C C . ARG A 1 84 ? 0.621 -10.621 -0.238 1.00 71.75 84 ARG A C 1
ATOM 662 O O . ARG A 1 84 ? 1.192 -11.677 0.023 1.00 71.75 84 ARG A O 1
ATOM 669 N N . THR A 1 85 ? -0.474 -10.219 0.400 1.00 72.69 85 THR A N 1
ATOM 670 C CA . THR A 1 85 ? -1.002 -10.908 1.572 1.00 72.69 85 THR A CA 1
ATOM 671 C C . THR A 1 85 ? -2.457 -11.331 1.333 1.00 72.69 85 THR A C 1
ATOM 673 O O . THR A 1 85 ? -3.339 -10.476 1.348 1.00 72.69 85 THR A O 1
ATOM 676 N N . PRO A 1 86 ? -2.744 -12.636 1.154 1.00 64.25 86 PRO A N 1
ATOM 677 C CA . PRO A 1 86 ? -4.058 -13.124 0.715 1.00 64.25 86 PRO A CA 1
ATOM 678 C C . PRO A 1 86 ? -5.244 -12.651 1.572 1.00 64.25 86 PRO A C 1
ATOM 680 O O . PRO A 1 86 ? -6.274 -12.239 1.056 1.00 64.25 86 PRO A O 1
ATOM 683 N N . PHE A 1 87 ? -5.108 -12.643 2.900 1.00 65.81 87 PHE A N 1
ATOM 684 C CA . PHE A 1 87 ? -6.189 -12.218 3.804 1.00 65.81 87 PHE A CA 1
ATOM 685 C C . PHE A 1 87 ? -6.374 -10.691 3.871 1.00 65.81 87 PHE A C 1
ATOM 687 O O . PHE A 1 87 ? -7.329 -10.209 4.486 1.00 65.81 87 PHE A O 1
ATOM 694 N N . ALA A 1 88 ? -5.451 -9.922 3.289 1.00 65.56 88 ALA A N 1
ATOM 695 C CA . ALA A 1 88 ? -5.526 -8.470 3.248 1.00 65.56 88 ALA A CA 1
ATOM 696 C C . ALA A 1 88 ? -6.299 -7.958 2.023 1.00 65.56 88 ALA A C 1
ATOM 698 O O . ALA A 1 88 ? -6.550 -6.763 1.934 1.00 65.56 88 ALA A O 1
ATOM 699 N N . GLU A 1 89 ? -6.742 -8.841 1.124 1.00 67.56 89 GLU A N 1
ATOM 700 C CA . GLU A 1 89 ? -7.496 -8.482 -0.081 1.00 67.56 89 GLU A CA 1
ATOM 701 C C . GLU A 1 89 ? -8.756 -7.660 0.217 1.00 67.56 89 GLU A C 1
ATOM 703 O O . GLU A 1 89 ? -9.026 -6.678 -0.470 1.00 67.56 89 GLU A O 1
ATOM 708 N N . LYS A 1 90 ? -9.460 -7.963 1.316 1.00 77.00 90 LYS A N 1
ATOM 709 C CA . LYS A 1 90 ? -10.617 -7.177 1.787 1.00 77.00 90 LYS A CA 1
ATOM 710 C C . LYS A 1 90 ? -10.296 -5.700 2.067 1.00 77.00 90 LYS A C 1
ATOM 712 O O . LYS A 1 90 ? -11.200 -4.881 2.188 1.00 77.00 90 LYS A O 1
ATOM 717 N N . TYR A 1 91 ? -9.016 -5.362 2.218 1.00 80.38 91 TYR A N 1
ATOM 718 C CA . TYR A 1 91 ? -8.540 -3.999 2.423 1.00 80.38 91 TYR A CA 1
ATOM 719 C C . TYR A 1 91 ? -8.180 -3.286 1.119 1.00 80.38 91 TYR A C 1
ATOM 721 O O . TYR A 1 91 ? -7.920 -2.088 1.163 1.00 80.38 91 TYR A O 1
ATOM 729 N N . TYR A 1 92 ? -8.167 -3.974 -0.027 1.00 79.31 92 TYR A N 1
ATOM 730 C CA . TYR A 1 92 ? -7.802 -3.373 -1.309 1.00 79.31 92 TYR A CA 1
ATOM 731 C C . TYR A 1 92 ? -8.776 -2.260 -1.703 1.00 79.31 92 TYR A C 1
ATOM 733 O O . TYR A 1 92 ? -8.348 -1.146 -1.984 1.00 79.31 92 TYR A O 1
ATOM 741 N N . ASP A 1 93 ? -10.085 -2.506 -1.627 1.00 79.81 93 ASP A N 1
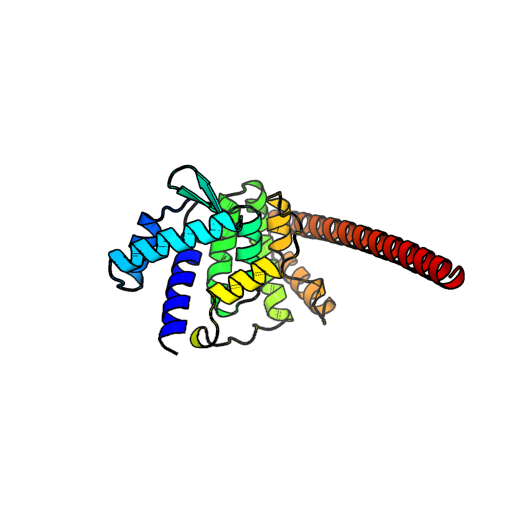ATOM 742 C CA . ASP A 1 93 ? -11.077 -1.468 -1.929 1.00 79.81 93 ASP A CA 1
ATOM 743 C C . ASP A 1 93 ? -10.997 -0.289 -0.959 1.00 79.81 93 ASP A C 1
ATOM 745 O O . ASP A 1 93 ? -10.989 0.861 -1.393 1.00 79.81 93 ASP A O 1
ATOM 749 N N . LEU A 1 94 ? -10.830 -0.565 0.339 1.00 83.81 94 LEU A N 1
ATOM 750 C CA . LEU A 1 94 ? -10.623 0.473 1.353 1.00 83.81 94 LEU A CA 1
ATOM 751 C C . LEU A 1 94 ? -9.356 1.295 1.081 1.00 83.81 94 LEU A C 1
ATOM 753 O O . LEU A 1 94 ? -9.345 2.507 1.299 1.00 83.81 94 LEU A O 1
ATOM 757 N N . PHE A 1 95 ? -8.299 0.652 0.584 1.00 84.62 95 PHE A N 1
ATOM 758 C CA . PHE A 1 95 ? -7.061 1.303 0.175 1.00 84.62 95 PHE A CA 1
ATOM 759 C C . PHE A 1 95 ? -7.278 2.236 -1.010 1.00 84.62 95 PHE A C 1
ATOM 761 O O . PHE A 1 95 ? -6.916 3.407 -0.918 1.00 84.62 95 PHE A O 1
ATOM 768 N N . ILE A 1 96 ? -7.915 1.765 -2.083 1.00 80.25 96 ILE A N 1
ATOM 769 C CA . ILE A 1 96 ? -8.190 2.596 -3.260 1.00 80.25 96 ILE A CA 1
ATOM 770 C C . ILE A 1 96 ? -9.136 3.753 -2.899 1.00 80.25 96 ILE A C 1
ATOM 772 O O . ILE A 1 96 ? -8.900 4.899 -3.286 1.00 80.25 96 ILE A O 1
ATOM 776 N N . ASP A 1 97 ? -10.164 3.496 -2.089 1.00 82.38 97 ASP A N 1
ATOM 777 C CA . ASP A 1 97 ? -11.086 4.526 -1.607 1.00 82.38 97 ASP A CA 1
ATOM 778 C C . ASP A 1 97 ? -10.356 5.592 -0.778 1.00 82.38 97 ASP A C 1
ATOM 780 O O . ASP A 1 97 ? -10.574 6.793 -0.950 1.00 82.38 97 ASP A O 1
ATOM 784 N N . ARG A 1 98 ? -9.457 5.190 0.123 1.00 81.62 98 ARG A N 1
ATOM 785 C CA . ARG A 1 98 ? -8.655 6.132 0.915 1.00 81.62 98 ARG A CA 1
ATOM 786 C C . ARG A 1 98 ? -7.629 6.883 0.063 1.00 81.62 98 ARG A C 1
ATOM 788 O O . ARG A 1 98 ? -7.420 8.076 0.291 1.00 81.62 98 ARG A O 1
ATOM 795 N N . LEU A 1 99 ? -7.028 6.231 -0.929 1.00 77.00 99 LEU A N 1
ATOM 796 C CA . LEU A 1 99 ? -6.096 6.860 -1.863 1.00 77.00 99 LEU A CA 1
ATOM 797 C C . LEU A 1 99 ? -6.798 7.957 -2.674 1.00 77.00 99 LEU A C 1
ATOM 799 O O . LEU A 1 99 ? -6.311 9.083 -2.717 1.00 77.00 99 LEU A O 1
ATOM 803 N N . SER A 1 100 ? -7.992 7.668 -3.204 1.00 76.38 100 SER A N 1
ATOM 804 C CA . SER A 1 100 ? -8.798 8.633 -3.968 1.00 76.38 100 SER A CA 1
ATOM 805 C C . SER A 1 100 ? -9.212 9.869 -3.158 1.00 76.38 100 SER A C 1
ATOM 807 O O . SER A 1 100 ? -9.248 10.973 -3.694 1.00 76.38 100 SER A O 1
ATOM 809 N N . ARG A 1 101 ? -9.468 9.709 -1.851 1.00 79.44 101 ARG A N 1
ATOM 810 C CA . ARG A 1 101 ? -9.751 10.825 -0.929 1.00 79.44 101 ARG A CA 1
ATOM 811 C C . ARG A 1 101 ? -8.509 11.650 -0.595 1.00 79.44 101 ARG A C 1
ATOM 813 O O . ARG A 1 101 ? -8.613 12.855 -0.413 1.00 79.44 101 ARG A O 1
ATOM 820 N N . SER A 1 102 ? -7.349 11.001 -0.482 1.00 71.19 102 SER A N 1
ATOM 821 C CA . SER A 1 102 ? -6.085 11.667 -0.125 1.00 71.19 102 SER A CA 1
ATOM 822 C C . SER A 1 102 ? -5.467 12.430 -1.287 1.00 71.19 102 SER A C 1
ATOM 824 O O . SER A 1 102 ? -4.775 13.420 -1.073 1.00 71.19 102 SER A O 1
ATOM 826 N N . VAL A 1 103 ? -5.680 11.937 -2.507 1.00 71.19 103 VAL A N 1
ATOM 827 C CA . VAL A 1 103 ? -5.050 12.437 -3.724 1.00 71.19 103 VAL A CA 1
ATOM 828 C C . VAL A 1 103 ? -6.147 12.625 -4.766 1.00 71.19 103 VAL A C 1
ATOM 830 O O . VAL A 1 103 ? -6.545 11.654 -5.409 1.00 71.19 103 VAL A O 1
ATOM 833 N N . PRO A 1 104 ? -6.637 13.858 -4.980 1.00 70.38 104 PRO A N 1
ATOM 834 C CA . PRO A 1 104 ? -7.697 14.121 -5.953 1.00 70.38 104 PRO A CA 1
ATOM 835 C C . PRO A 1 104 ? -7.360 13.594 -7.355 1.00 70.38 104 PRO A C 1
ATOM 837 O O . PRO A 1 104 ? -8.212 13.006 -8.018 1.00 70.38 104 PRO A O 1
ATOM 840 N N . ALA A 1 105 ? -6.090 13.704 -7.765 1.00 69.12 105 ALA A N 1
ATOM 841 C CA . ALA A 1 105 ? -5.596 13.153 -9.027 1.00 69.12 105 ALA A CA 1
ATOM 842 C C . ALA A 1 105 ? -5.680 11.614 -9.099 1.00 69.12 105 ALA A C 1
ATOM 8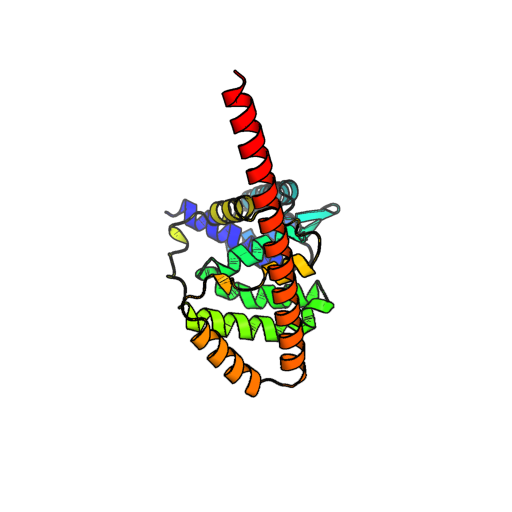44 O O . ALA A 1 105 ? -5.843 11.060 -10.182 1.00 69.12 105 ALA A O 1
ATOM 845 N N . ALA A 1 106 ? -5.619 10.913 -7.961 1.00 69.38 106 ALA A N 1
ATOM 846 C CA . ALA A 1 106 ? -5.758 9.460 -7.897 1.00 69.38 106 ALA A CA 1
ATOM 847 C C . ALA A 1 106 ? -7.208 8.982 -8.046 1.00 69.38 106 ALA A C 1
ATOM 849 O O . ALA A 1 106 ? -7.434 7.808 -8.336 1.00 69.38 106 ALA A O 1
ATOM 850 N N . SER A 1 107 ? -8.192 9.869 -7.861 1.00 76.69 107 SER A N 1
ATOM 851 C CA . SER A 1 107 ? -9.614 9.522 -7.955 1.00 76.69 107 SER A CA 1
ATOM 852 C C . SER A 1 107 ? -9.984 8.966 -9.333 1.00 76.69 107 SER A C 1
ATOM 854 O O . SER A 1 107 ? -10.693 7.964 -9.424 1.00 76.69 107 SER A O 1
ATOM 856 N N . ALA A 1 108 ? -9.408 9.530 -10.400 1.00 81.25 108 ALA A N 1
ATOM 857 C CA . ALA A 1 108 ? -9.609 9.057 -11.770 1.00 81.25 108 ALA A CA 1
ATOM 858 C C . ALA A 1 108 ? -9.083 7.626 -12.003 1.00 81.25 108 ALA A C 1
ATOM 860 O O . ALA A 1 108 ? -9.573 6.922 -12.882 1.00 81.25 108 ALA A O 1
ATOM 861 N N . PHE A 1 109 ? -8.122 7.162 -11.198 1.00 80.75 109 PHE A N 1
ATOM 862 C CA . PHE A 1 109 ? -7.518 5.833 -11.335 1.00 80.75 109 PHE A CA 1
ATOM 863 C C . PHE A 1 109 ? -8.193 4.761 -10.480 1.00 80.75 109 PHE A C 1
ATOM 865 O O . PHE A 1 109 ? -7.799 3.599 -10.543 1.00 80.75 109 PHE A O 1
ATOM 872 N N . LYS A 1 110 ? -9.231 5.111 -9.716 1.00 82.50 110 LYS A N 1
ATOM 873 C CA . LYS A 1 110 ? -9.942 4.184 -8.830 1.00 82.50 110 LYS A CA 1
ATOM 874 C C . LYS A 1 110 ? -10.453 2.939 -9.556 1.00 82.50 110 LYS A C 1
ATOM 876 O O . LYS A 1 110 ? -10.112 1.820 -9.176 1.00 82.50 110 LYS A O 1
ATOM 881 N N . GLU A 1 111 ? -11.258 3.138 -10.594 1.00 85.00 111 GLU A N 1
ATOM 882 C CA . GLU A 1 111 ? -11.838 2.029 -11.351 1.00 85.00 111 GLU A CA 1
ATOM 883 C C . GLU A 1 111 ? -10.797 1.304 -12.220 1.00 85.00 111 GLU A C 1
ATOM 885 O O . GLU A 1 111 ? -10.748 0.072 -12.175 1.00 85.00 111 GLU A O 1
ATOM 890 N N . PRO A 1 112 ? -9.866 2.006 -12.900 1.00 87.19 112 PRO A N 1
ATOM 891 C CA . PRO A 1 112 ? -8.735 1.353 -13.551 1.00 87.19 112 PRO A CA 1
ATOM 892 C C . PRO A 1 112 ? -7.934 0.416 -12.634 1.00 87.19 112 PRO A C 1
ATOM 894 O O . PRO A 1 112 ? -7.672 -0.729 -13.002 1.00 87.19 112 PRO A O 1
ATOM 897 N N . LEU A 1 113 ? -7.587 0.849 -11.419 1.00 84.00 113 LEU A N 1
ATOM 898 C CA . LEU A 1 113 ? -6.831 0.026 -10.468 1.00 84.00 113 LEU A CA 1
ATOM 899 C C . LEU A 1 113 ? -7.608 -1.232 -10.054 1.00 84.00 113 LEU A C 1
ATOM 901 O O . LEU A 1 113 ? -7.027 -2.317 -9.980 1.00 84.00 113 LEU A O 1
ATOM 905 N N . ARG A 1 114 ? -8.929 -1.122 -9.862 1.00 85.81 114 ARG A N 1
ATOM 906 C CA . ARG A 1 114 ? -9.801 -2.276 -9.585 1.00 85.81 114 ARG A CA 1
ATOM 907 C C . ARG A 1 114 ? -9.837 -3.267 -10.738 1.00 85.81 114 ARG A C 1
ATOM 909 O O . ARG A 1 114 ? -9.663 -4.464 -10.506 1.00 85.81 114 ARG A O 1
ATOM 916 N N . ILE A 1 115 ? -10.018 -2.785 -11.968 1.00 88.06 115 ILE A N 1
ATOM 917 C CA . ILE A 1 115 ? -10.016 -3.631 -13.170 1.00 88.06 115 ILE A CA 1
ATOM 918 C C . ILE A 1 115 ? -8.676 -4.361 -13.288 1.00 88.06 115 ILE A C 1
ATOM 920 O O . ILE A 1 115 ? -8.647 -5.585 -13.422 1.00 88.06 115 ILE A O 1
ATOM 924 N N . LEU A 1 116 ? -7.561 -3.636 -13.172 1.00 85.31 116 LEU A N 1
ATOM 925 C CA . LEU A 1 116 ? -6.218 -4.210 -13.256 1.00 85.31 116 LEU A CA 1
ATOM 926 C C . LEU A 1 116 ? -5.984 -5.277 -12.192 1.00 85.31 116 L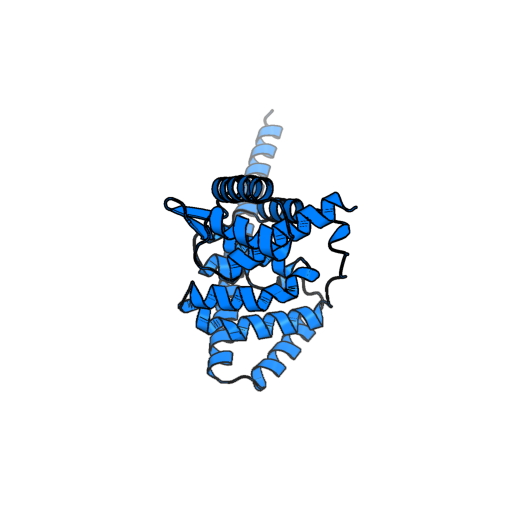EU A C 1
ATOM 928 O O . LEU A 1 116 ? -5.486 -6.357 -12.510 1.00 85.31 116 LEU A O 1
ATOM 932 N N . ARG A 1 117 ? -6.376 -5.012 -10.943 1.00 82.00 117 ARG A N 1
ATOM 933 C CA . ARG A 1 117 ? -6.245 -5.985 -9.858 1.00 82.00 117 ARG A CA 1
ATOM 934 C C . ARG A 1 117 ? -7.104 -7.222 -10.096 1.00 82.00 117 ARG A C 1
ATOM 936 O O . ARG A 1 117 ? -6.598 -8.329 -9.919 1.00 82.00 117 ARG A O 1
ATOM 943 N N . ARG A 1 118 ? -8.359 -7.049 -10.522 1.00 85.06 118 ARG A N 1
ATOM 944 C CA . ARG A 1 118 ? -9.286 -8.148 -10.830 1.00 85.06 118 ARG A CA 1
ATOM 945 C C . ARG A 1 118 ? -8.730 -9.049 -11.928 1.00 85.06 118 ARG A C 1
ATOM 947 O O . ARG A 1 118 ? -8.714 -10.266 -11.771 1.00 85.06 118 ARG A O 1
ATOM 954 N N . VAL A 1 119 ? -8.241 -8.461 -13.019 1.00 85.69 119 VAL A N 1
ATOM 955 C CA . VAL A 1 119 ? -7.637 -9.218 -14.124 1.00 85.69 119 VAL A CA 1
ATOM 956 C C . VAL A 1 119 ? -6.354 -9.910 -13.668 1.00 85.69 119 VAL A C 1
ATOM 958 O O . VAL A 1 119 ? -6.184 -11.100 -13.917 1.00 85.69 119 VAL A O 1
ATOM 961 N N . TYR A 1 120 ? -5.482 -9.205 -12.943 1.00 81.88 120 TYR A N 1
ATOM 962 C CA . TYR A 1 120 ? -4.241 -9.771 -12.412 1.00 81.88 120 TYR A CA 1
ATOM 963 C C . TYR A 1 120 ? -4.498 -10.991 -11.518 1.00 81.88 120 TYR A C 1
ATOM 965 O O . TYR A 1 120 ? -3.872 -12.031 -11.708 1.00 81.88 120 TYR A O 1
ATOM 973 N N . ALA A 1 121 ? -5.440 -10.891 -10.575 1.00 78.69 121 ALA A N 1
ATOM 974 C CA . ALA A 1 121 ? -5.784 -11.981 -9.663 1.00 78.69 121 ALA A CA 1
ATOM 975 C C . ALA A 1 121 ? -6.329 -13.213 -10.405 1.00 78.69 121 ALA A C 1
ATOM 977 O O . ALA A 1 121 ? -5.988 -14.339 -10.054 1.00 78.69 121 ALA A O 1
ATOM 978 N N . ARG A 1 122 ? -7.112 -13.016 -11.476 1.00 81.19 122 ARG A N 1
ATOM 979 C CA . ARG A 1 122 ? -7.602 -14.124 -12.312 1.00 81.19 122 ARG A CA 1
ATOM 980 C C . ARG A 1 122 ? -6.483 -14.846 -13.069 1.00 81.19 122 ARG A C 1
ATOM 982 O O . ARG A 1 122 ? -6.589 -16.047 -13.275 1.00 81.19 122 ARG A O 1
ATOM 989 N N . VAL A 1 123 ? -5.437 -14.129 -13.486 1.00 81.25 123 VAL A N 1
ATOM 990 C CA . VAL A 1 123 ? -4.322 -14.701 -14.267 1.00 81.25 123 VAL A CA 1
ATOM 991 C C . VAL A 1 123 ? -3.296 -15.394 -13.375 1.00 81.25 123 VAL A C 1
ATOM 993 O O . VAL A 1 123 ? -2.818 -16.470 -13.713 1.00 81.25 123 VAL A O 1
ATOM 996 N N . VAL A 1 124 ? -2.943 -14.788 -12.241 1.00 73.75 124 VAL A N 1
ATOM 997 C CA . VAL A 1 124 ? -1.947 -15.352 -11.311 1.00 73.75 124 VAL A CA 1
ATOM 998 C C . VAL A 1 124 ? -2.540 -16.463 -10.438 1.00 73.75 124 VAL A C 1
ATOM 1000 O O . VAL A 1 124 ? -1.796 -17.273 -9.890 1.00 73.75 124 VAL A O 1
ATOM 1003 N N . GLY A 1 125 ? -3.870 -16.522 -10.335 1.00 66.19 125 GLY A N 1
ATOM 1004 C CA . GLY A 1 125 ? -4.575 -17.294 -9.319 1.00 66.19 125 GLY A CA 1
ATOM 1005 C C . GLY A 1 125 ? -4.617 -16.540 -7.988 1.00 66.19 125 GLY A C 1
ATOM 1006 O O . GLY A 1 125 ? -3.795 -15.654 -7.724 1.00 66.19 125 GLY A O 1
ATOM 1007 N N . GLU A 1 126 ? -5.587 -16.873 -7.131 1.00 58.41 126 GLU A N 1
ATOM 1008 C CA . GLU A 1 126 ? -5.569 -16.360 -5.760 1.00 58.41 126 GLU A CA 1
ATOM 1009 C C . GLU A 1 126 ? -4.297 -16.874 -5.071 1.00 58.41 126 GLU A C 1
ATOM 1011 O O . GLU A 1 126 ? -4.048 -18.084 -5.085 1.00 58.41 126 GLU A O 1
ATOM 1016 N N . PRO A 1 127 ? -3.467 -15.994 -4.483 1.00 56.19 127 PRO A N 1
ATOM 1017 C CA . PRO A 1 127 ? -2.301 -16.449 -3.747 1.00 56.19 127 PRO A CA 1
ATOM 1018 C C . PRO A 1 127 ? -2.770 -17.379 -2.627 1.00 56.19 127 PRO A C 1
ATOM 1020 O O . PRO A 1 127 ? -3.739 -17.068 -1.928 1.00 56.19 127 PRO A O 1
ATOM 1023 N N . GLU A 1 128 ? -2.093 -18.518 -2.475 1.00 51.47 128 GLU A N 1
ATOM 1024 C CA . GLU A 1 128 ? -2.436 -19.536 -1.485 1.00 51.47 128 GLU A CA 1
ATOM 1025 C C . GLU A 1 128 ? -2.644 -18.867 -0.119 1.00 51.47 128 GLU A C 1
ATOM 1027 O O . GLU A 1 128 ? -1.750 -18.191 0.405 1.00 51.47 128 GLU A O 1
ATOM 1032 N N . LYS A 1 129 ? -3.870 -18.971 0.414 1.00 54.84 129 LYS A N 1
ATOM 1033 C CA . LYS A 1 129 ? -4.274 -18.328 1.669 1.00 54.84 129 LYS A CA 1
ATOM 1034 C C . LYS A 1 129 ? -3.560 -19.020 2.820 1.00 54.84 129 LYS A C 1
ATOM 1036 O O . LYS A 1 129 ? -4.119 -19.890 3.474 1.00 54.84 129 LYS A O 1
ATOM 1041 N N . LEU A 1 130 ? -2.320 -18.619 3.079 1.00 50.66 130 LEU A N 1
ATOM 1042 C CA . LEU A 1 130 ? -1.631 -19.027 4.293 1.00 50.66 130 LEU A CA 1
ATOM 1043 C C . LEU A 1 130 ? -2.425 -18.499 5.498 1.00 50.66 130 LEU A C 1
ATOM 1045 O O . LEU A 1 130 ? -2.759 -17.303 5.514 1.00 50.66 130 LEU A O 1
ATOM 1049 N N . PRO A 1 131 ? -2.740 -19.346 6.495 1.00 56.22 131 PRO A N 1
ATOM 1050 C CA . PRO A 1 131 ? -3.483 -18.918 7.667 1.00 56.22 131 PRO A CA 1
ATOM 1051 C C . PRO A 1 131 ? -2.776 -17.726 8.328 1.00 56.22 131 PRO A C 1
ATOM 1053 O O . PRO A 1 131 ? -1.563 -17.781 8.567 1.00 56.22 131 PRO A O 1
ATOM 1056 N N . PRO A 1 132 ? -3.498 -16.644 8.679 1.00 55.69 132 PRO A N 1
ATOM 1057 C CA . PRO A 1 132 ? -2.919 -15.506 9.391 1.00 55.69 132 PRO A CA 1
ATOM 1058 C C . PRO A 1 132 ? -2.217 -15.917 10.691 1.00 55.69 132 PRO A C 1
ATOM 1060 O O . PRO A 1 132 ? -1.386 -15.181 11.200 1.00 55.69 132 PRO A O 1
ATOM 1063 N N . GLU A 1 133 ? -2.555 -17.076 11.247 1.00 57.47 133 GLU A N 1
ATOM 1064 C CA . GLU A 1 133 ? -2.075 -17.602 12.525 1.00 57.47 133 GLU A CA 1
ATOM 1065 C C . GLU A 1 133 ? -0.613 -18.081 12.492 1.00 57.47 133 GLU A C 1
ATOM 1067 O O . GLU A 1 133 ? 0.024 -18.179 13.545 1.00 57.47 133 GLU A O 1
ATOM 1072 N N . GLU A 1 134 ? -0.060 -18.327 11.301 1.00 62.44 134 GLU A N 1
ATOM 1073 C CA . GLU A 1 134 ? 1.262 -18.942 11.129 1.00 62.44 134 GLU A CA 1
ATOM 1074 C C . GLU A 1 134 ? 2.400 -17.926 10.931 1.00 62.44 134 GLU A C 1
ATOM 1076 O O . GLU A 1 134 ? 3.573 -18.270 11.092 1.00 62.44 134 GLU A O 1
ATOM 1081 N N . ARG A 1 135 ? 2.096 -16.654 10.624 1.00 72.19 135 ARG A N 1
ATOM 1082 C CA . ARG A 1 135 ? 3.109 -15.618 10.330 1.00 72.19 135 ARG A CA 1
ATOM 1083 C C . ARG A 1 135 ? 2.864 -14.329 11.111 1.00 72.19 135 ARG A C 1
ATOM 1085 O O . ARG A 1 135 ? 1.756 -13.814 11.129 1.00 72.19 135 ARG A O 1
ATOM 1092 N N . ASP A 1 136 ? 3.904 -13.765 11.730 1.00 85.25 136 ASP A N 1
ATOM 1093 C CA . ASP A 1 136 ? 3.829 -12.459 12.413 1.00 85.25 136 ASP A CA 1
ATOM 1094 C C . ASP A 1 136 ? 3.724 -11.333 11.365 1.00 85.25 136 ASP A C 1
ATOM 1096 O O . ASP A 1 136 ? 4.699 -10.997 10.686 1.00 85.25 136 ASP A O 1
ATOM 1100 N N . LEU A 1 137 ? 2.524 -10.770 11.206 1.00 86.12 137 LEU A N 1
ATOM 1101 C CA . LEU A 1 137 ? 2.200 -9.834 10.125 1.00 86.12 137 LEU A CA 1
ATOM 1102 C C . LEU A 1 137 ? 2.906 -8.496 10.262 1.00 86.12 137 LEU A C 1
ATOM 1104 O O . LEU A 1 137 ? 3.272 -7.889 9.259 1.00 86.12 137 LEU A O 1
ATOM 1108 N N . LEU A 1 138 ? 3.142 -8.052 11.496 1.00 86.19 138 LEU A N 1
ATOM 1109 C CA . LEU A 1 138 ? 3.915 -6.844 11.742 1.00 86.19 138 LEU A CA 1
ATOM 1110 C C . LEU A 1 138 ? 5.373 -7.055 11.321 1.00 86.19 138 LEU A C 1
ATOM 1112 O O . LEU A 1 138 ? 5.986 -6.156 10.747 1.00 86.19 138 LEU A O 1
ATOM 1116 N N . ASN A 1 139 ? 5.937 -8.239 11.570 1.00 85.44 139 ASN A N 1
ATOM 1117 C CA . ASN A 1 139 ? 7.275 -8.566 11.085 1.00 85.44 139 ASN A CA 1
ATOM 1118 C C . ASN A 1 139 ? 7.321 -8.721 9.563 1.00 85.44 139 ASN A C 1
ATOM 1120 O O . ASN A 1 139 ? 8.278 -8.244 8.959 1.00 85.44 139 ASN A O 1
ATOM 1124 N N . LEU A 1 140 ? 6.292 -9.298 8.936 1.00 84.00 140 LEU A N 1
ATOM 1125 C CA . LEU A 1 140 ? 6.180 -9.336 7.476 1.00 84.00 140 LEU A CA 1
ATOM 1126 C C . LEU A 1 140 ? 6.110 -7.920 6.888 1.00 84.00 140 LEU A C 1
ATOM 1128 O O . LEU A 1 140 ? 6.844 -7.605 5.958 1.00 84.00 140 LEU A O 1
ATOM 1132 N N . PHE A 1 141 ? 5.303 -7.037 7.477 1.00 86.62 141 PHE A N 1
ATOM 1133 C CA . PHE A 1 141 ? 5.238 -5.628 7.093 1.00 86.62 141 PHE A CA 1
ATOM 1134 C C . PHE A 1 141 ? 6.602 -4.942 7.241 1.00 86.62 141 PHE A C 1
ATOM 1136 O O . PHE A 1 141 ? 7.077 -4.273 6.327 1.00 86.62 141 PHE A O 1
ATOM 1143 N N . ARG A 1 142 ? 7.296 -5.168 8.362 1.00 84.31 142 ARG A N 1
ATOM 1144 C CA . ARG A 1 142 ? 8.663 -4.667 8.589 1.00 84.31 142 ARG A CA 1
ATOM 1145 C C . ARG A 1 142 ? 9.673 -5.235 7.593 1.00 84.31 142 ARG A C 1
ATOM 1147 O O . ARG A 1 142 ? 10.605 -4.525 7.228 1.00 84.31 142 ARG A O 1
ATOM 1154 N N . LEU A 1 143 ? 9.507 -6.481 7.158 1.00 81.62 143 LEU A N 1
ATOM 1155 C CA . LEU A 1 143 ? 10.332 -7.085 6.120 1.00 81.62 143 LEU A CA 1
ATOM 1156 C C . LEU A 1 143 ? 10.062 -6.422 4.766 1.00 81.62 143 LEU A C 1
ATOM 1158 O O . LEU A 1 143 ? 11.012 -6.042 4.095 1.00 81.62 143 LEU A O 1
ATOM 1162 N N . ILE A 1 144 ? 8.798 -6.183 4.407 1.00 77.25 144 ILE A N 1
ATOM 1163 C CA . ILE A 1 144 ? 8.423 -5.429 3.200 1.00 77.25 144 ILE A CA 1
ATOM 1164 C C . ILE A 1 144 ? 9.035 -4.025 3.227 1.00 77.25 144 ILE A C 1
ATOM 1166 O O . ILE A 1 144 ? 9.582 -3.591 2.219 1.00 77.25 144 ILE A O 1
ATOM 1170 N N . LEU A 1 145 ? 9.029 -3.345 4.377 1.00 77.69 145 LEU A N 1
ATOM 1171 C CA . LEU A 1 145 ? 9.671 -2.033 4.541 1.00 77.69 145 LEU A CA 1
ATOM 1172 C C . LEU A 1 145 ? 11.191 -2.046 4.322 1.00 77.69 145 LEU A C 1
ATOM 1174 O O . LEU A 1 145 ? 11.750 -1.003 3.984 1.00 77.69 145 LEU A O 1
ATOM 1178 N N . ARG A 1 146 ? 11.848 -3.187 4.571 1.00 74.88 146 ARG A N 1
ATOM 1179 C CA . ARG A 1 146 ? 13.293 -3.387 4.367 1.00 74.88 146 ARG A CA 1
ATOM 1180 C C . ARG A 1 146 ? 13.626 -3.839 2.945 1.00 74.88 146 ARG A C 1
ATOM 1182 O O . ARG A 1 146 ? 14.660 -3.447 2.428 1.00 74.88 146 ARG A O 1
ATOM 1189 N N . LEU A 1 147 ? 12.785 -4.696 2.363 1.00 66.81 147 LEU A N 1
ATOM 1190 C CA . LEU A 1 147 ? 12.996 -5.311 1.049 1.00 66.81 147 LEU A CA 1
ATOM 1191 C C . LEU A 1 147 ? 12.492 -4.456 -0.108 1.00 66.81 147 LEU A C 1
ATOM 1193 O O . LEU A 1 147 ? 12.969 -4.624 -1.223 1.00 66.81 147 LEU A O 1
ATOM 1197 N N . SER A 1 148 ? 11.518 -3.576 0.129 1.00 57.88 148 SER A N 1
ATOM 1198 C CA . SER A 1 148 ? 11.159 -2.563 -0.860 1.00 57.88 148 SER A CA 1
ATOM 1199 C C . SER A 1 148 ? 12.361 -1.624 -0.942 1.00 57.88 148 SER A C 1
ATOM 1201 O O . SER A 1 148 ? 12.646 -0.967 0.067 1.00 57.88 148 SER A O 1
ATOM 1203 N N . PRO A 1 149 ? 13.114 -1.598 -2.061 1.00 45.81 149 PRO A N 1
ATOM 1204 C CA . PRO A 1 149 ? 14.243 -0.694 -2.180 1.00 45.81 149 PRO A CA 1
ATOM 1205 C C . PRO A 1 149 ? 13.743 0.731 -1.937 1.00 45.81 149 PRO A C 1
ATOM 1207 O O . PRO A 1 149 ? 12.561 1.014 -2.171 1.00 45.81 149 PRO A O 1
ATOM 1210 N N . PRO A 1 150 ? 14.614 1.649 -1.503 1.00 45.59 150 PRO A N 1
ATOM 1211 C CA . PRO A 1 150 ? 14.315 3.059 -1.588 1.00 45.59 150 PRO A CA 1
ATOM 1212 C C . PRO A 1 150 ? 14.311 3.435 -3.080 1.00 45.59 150 PRO A C 1
ATOM 1214 O O . PRO A 1 150 ? 15.190 4.137 -3.554 1.00 45.59 150 PRO A O 1
ATOM 1217 N N . ARG A 1 151 ? 13.291 3.019 -3.846 1.00 52.44 151 ARG A N 1
ATOM 1218 C CA . ARG A 1 151 ? 12.642 4.044 -4.654 1.00 52.44 151 ARG A CA 1
ATOM 1219 C C . ARG A 1 151 ? 12.235 5.056 -3.599 1.00 52.44 151 ARG A C 1
ATOM 1221 O O . ARG A 1 151 ? 11.487 4.700 -2.685 1.00 52.44 151 ARG A O 1
ATOM 1228 N N . GLU A 1 152 ? 12.854 6.230 -3.601 1.00 55.28 152 GLU A N 1
ATOM 1229 C CA . GLU A 1 152 ? 12.342 7.339 -2.813 1.00 55.28 152 GLU A CA 1
ATOM 1230 C C . GLU A 1 152 ? 10.918 7.542 -3.309 1.00 55.28 152 GLU A C 1
ATOM 1232 O O . GLU A 1 152 ? 10.686 8.167 -4.334 1.00 55.28 152 GLU A O 1
ATOM 1237 N N . VAL A 1 153 ? 9.959 6.895 -2.642 1.00 61.41 153 VAL A N 1
ATOM 1238 C CA . VAL A 1 153 ? 8.546 7.177 -2.819 1.00 61.41 153 VAL A CA 1
ATOM 1239 C C . VAL A 1 153 ? 8.397 8.550 -2.192 1.00 61.41 153 VAL A C 1
ATOM 1241 O O . VAL A 1 153 ? 8.156 8.675 -0.991 1.00 61.41 153 VAL A O 1
ATOM 1244 N N . ALA A 1 154 ? 8.728 9.559 -2.988 1.00 62.44 154 ALA A N 1
ATOM 1245 C CA . ALA A 1 154 ? 8.777 10.957 -2.606 1.00 62.44 154 ALA A CA 1
ATOM 1246 C C . ALA A 1 154 ? 7.452 11.632 -2.956 1.00 62.44 154 ALA A C 1
ATOM 1248 O O . ALA A 1 154 ? 7.071 12.616 -2.324 1.00 62.44 154 ALA A O 1
ATOM 1249 N N . SER A 1 155 ? 6.730 11.066 -3.926 1.00 65.62 155 SER A N 1
ATOM 1250 C CA . SER A 1 155 ? 5.458 11.569 -4.418 1.00 65.62 155 SER A CA 1
ATOM 1251 C C . SER A 1 155 ? 4.330 10.540 -4.303 1.00 65.62 155 SER A C 1
ATOM 1253 O O . SER A 1 155 ? 4.528 9.344 -4.064 1.00 65.62 155 SER A O 1
ATOM 1255 N N . TRP A 1 156 ? 3.103 11.021 -4.473 1.00 61.84 156 TRP A N 1
ATOM 1256 C CA . TRP A 1 156 ? 1.918 10.170 -4.525 1.00 61.84 156 TRP A CA 1
ATOM 1257 C C . TRP A 1 156 ? 1.833 9.373 -5.825 1.00 61.84 156 TRP A C 1
ATOM 1259 O O . TRP A 1 156 ? 1.282 8.276 -5.846 1.00 61.84 156 TRP A O 1
ATOM 1269 N N . GLU A 1 157 ? 2.414 9.897 -6.895 1.00 63.72 157 GLU A N 1
ATOM 1270 C CA . GLU A 1 157 ? 2.583 9.244 -8.185 1.00 63.72 157 GLU A CA 1
ATOM 1271 C C . GLU A 1 157 ? 3.487 8.010 -8.065 1.00 63.72 157 GLU A C 1
ATOM 1273 O O . GLU A 1 157 ? 3.181 6.954 -8.631 1.00 63.72 157 GLU A O 1
ATOM 1278 N N . ASP A 1 158 ? 4.541 8.095 -7.249 1.00 65.62 158 ASP A N 1
ATOM 1279 C CA . ASP A 1 158 ? 5.389 6.946 -6.919 1.00 65.62 158 ASP A CA 1
ATOM 1280 C C . ASP A 1 158 ? 4.611 5.899 -6.112 1.00 65.62 158 ASP A C 1
ATOM 1282 O O . ASP A 1 158 ? 4.749 4.696 -6.341 1.00 65.62 158 ASP A O 1
ATOM 1286 N N . ALA A 1 159 ? 3.748 6.346 -5.193 1.00 66.12 159 ALA A N 1
ATOM 1287 C CA . ALA A 1 159 ? 2.903 5.460 -4.397 1.00 66.12 159 ALA A CA 1
ATOM 1288 C C . ALA A 1 159 ? 1.818 4.770 -5.245 1.00 66.12 159 ALA A C 1
ATOM 1290 O O . ALA A 1 159 ? 1.547 3.591 -5.033 1.00 66.12 159 ALA A O 1
ATOM 1291 N N . LEU A 1 160 ? 1.235 5.466 -6.228 1.00 66.00 160 LEU A N 1
ATOM 1292 C CA . LEU A 1 160 ? 0.313 4.897 -7.221 1.00 66.00 160 LEU A CA 1
ATOM 1293 C C . LEU A 1 160 ? 1.004 3.868 -8.114 1.00 66.00 160 LEU A C 1
ATOM 1295 O O . LEU A 1 160 ? 0.446 2.807 -8.378 1.00 66.00 160 LEU A O 1
ATOM 1299 N N . SER A 1 161 ? 2.233 4.157 -8.540 1.00 65.38 161 SER A N 1
ATOM 1300 C CA . SER A 1 161 ? 3.042 3.226 -9.331 1.00 65.38 161 SER A CA 1
ATOM 1301 C C . SER A 1 161 ? 3.406 1.982 -8.520 1.00 65.38 161 SER A C 1
ATOM 1303 O O . SER A 1 161 ? 3.360 0.870 -9.037 1.00 65.38 161 SER A O 1
ATOM 1305 N N . ALA A 1 162 ? 3.693 2.148 -7.225 1.00 65.31 162 ALA A N 1
ATOM 1306 C CA . ALA A 1 162 ? 3.845 1.031 -6.298 1.00 65.31 162 ALA A CA 1
ATOM 1307 C C . ALA A 1 162 ? 2.522 0.286 -6.067 1.00 65.31 162 ALA A C 1
ATOM 1309 O O . ALA A 1 162 ? 2.563 -0.909 -5.802 1.00 65.31 162 ALA A O 1
ATOM 1310 N N . ALA A 1 163 ? 1.375 0.969 -6.200 1.00 63.81 163 ALA A N 1
ATOM 1311 C CA . ALA A 1 163 ? 0.029 0.408 -6.092 1.00 63.81 163 ALA A CA 1
ATOM 1312 C C . ALA A 1 163 ? -0.428 -0.427 -7.297 1.00 63.81 163 ALA A C 1
ATOM 1314 O O . ALA A 1 163 ? -1.568 -0.902 -7.356 1.00 63.81 163 ALA A O 1
ATOM 1315 N N . MET A 1 164 ? 0.466 -0.647 -8.251 1.00 68.69 164 MET A N 1
ATOM 1316 C CA . MET A 1 164 ? 0.206 -1.520 -9.374 1.00 68.69 164 MET A CA 1
ATOM 1317 C C . MET A 1 164 ? 0.624 -2.953 -9.065 1.00 68.69 164 MET A C 1
ATOM 1319 O O . MET A 1 164 ? 1.682 -3.183 -8.476 1.00 68.69 164 MET A O 1
ATOM 1323 N N . PRO A 1 165 ? -0.180 -3.948 -9.477 1.00 68.31 165 PRO A N 1
ATOM 1324 C CA . PRO A 1 165 ? 0.286 -5.324 -9.507 1.00 68.31 165 PRO A CA 1
ATOM 1325 C C . PRO A 1 165 ? 1.559 -5.434 -10.354 1.00 68.31 165 PRO A C 1
ATOM 1327 O O . PRO A 1 165 ? 1.684 -4.760 -11.376 1.00 68.31 165 PRO A O 1
ATOM 1330 N N . ASP A 1 166 ? 2.486 -6.303 -9.958 1.00 69.25 166 ASP A N 1
ATOM 1331 C CA . ASP A 1 166 ? 3.723 -6.522 -10.705 1.00 69.25 166 ASP A CA 1
ATOM 1332 C C . ASP A 1 166 ? 3.450 -7.342 -11.977 1.00 69.25 166 ASP A C 1
ATOM 1334 O O . ASP A 1 166 ? 3.535 -8.571 -12.002 1.00 69.25 166 ASP A O 1
ATOM 1338 N N . ILE A 1 167 ? 3.089 -6.641 -13.054 1.00 69.31 167 ILE A N 1
ATOM 1339 C CA . ILE A 1 167 ? 2.820 -7.226 -14.377 1.00 69.31 167 ILE A CA 1
ATOM 1340 C C . ILE A 1 167 ? 4.089 -7.897 -14.943 1.00 69.31 167 ILE A C 1
ATOM 1342 O O . ILE A 1 167 ? 3.995 -8.821 -15.753 1.00 69.31 167 ILE A O 1
ATOM 1346 N N . GLY A 1 168 ? 5.283 -7.485 -14.496 1.00 64.00 168 GLY A N 1
ATOM 1347 C CA . GLY A 1 168 ? 6.559 -8.051 -14.931 1.00 64.00 168 GLY A CA 1
ATOM 1348 C C . GLY A 1 168 ? 6.689 -9.543 -14.618 1.00 64.00 168 GLY A C 1
ATOM 1349 O O . GLY A 1 168 ? 7.266 -10.283 -15.418 1.00 64.00 168 GLY A O 1
ATOM 1350 N N . VAL A 1 169 ? 6.082 -9.992 -13.516 1.00 66.56 169 VAL A N 1
ATOM 1351 C CA . VAL A 1 169 ? 6.133 -11.377 -13.014 1.00 66.56 169 VAL A CA 1
ATOM 1352 C C . VAL A 1 169 ? 5.133 -12.307 -13.721 1.00 66.56 169 VAL A C 1
ATOM 1354 O O . VAL A 1 169 ? 5.212 -13.529 -13.582 1.00 66.56 169 VAL A O 1
ATOM 1357 N N . LEU A 1 170 ? 4.207 -11.766 -14.519 1.00 70.81 170 LEU A N 1
ATOM 1358 C CA . LEU A 1 170 ? 3.218 -12.572 -15.234 1.00 70.81 170 LEU A CA 1
ATOM 1359 C C . LEU A 1 170 ? 3.888 -13.482 -16.268 1.00 70.81 170 LEU A C 1
ATOM 1361 O O . LEU A 1 170 ? 4.504 -13.000 -17.222 1.00 70.81 170 LEU A O 1
ATOM 1365 N N . ARG A 1 171 ? 3.702 -14.799 -16.104 1.00 70.25 171 ARG A N 1
ATOM 1366 C CA . ARG A 1 171 ? 4.112 -15.812 -17.089 1.00 70.25 171 ARG A CA 1
ATOM 1367 C C . ARG A 1 171 ? 3.253 -15.730 -18.355 1.00 70.25 171 ARG A C 1
ATOM 1369 O O . ARG A 1 171 ? 3.793 -15.693 -19.454 1.00 70.25 171 ARG A O 1
ATOM 1376 N N . ASP A 1 172 ? 1.939 -15.560 -18.197 1.00 79.50 172 ASP A N 1
ATOM 1377 C CA . ASP A 1 172 ? 0.972 -15.545 -19.303 1.00 79.50 172 ASP A CA 1
ATOM 1378 C C . ASP A 1 172 ? 0.465 -14.134 -19.634 1.00 79.50 172 ASP A C 1
ATOM 1380 O O . ASP A 1 172 ? -0.722 -13.810 -19.524 1.00 79.50 172 ASP A O 1
ATOM 1384 N N . ARG A 1 173 ? 1.378 -13.258 -20.073 1.00 81.81 173 ARG A N 1
ATOM 1385 C CA . ARG A 1 173 ? 1.056 -11.854 -20.402 1.00 81.81 173 ARG A CA 1
ATOM 1386 C C . ARG A 1 173 ? -0.033 -11.722 -21.472 1.00 81.81 173 ARG A C 1
ATOM 1388 O O . ARG A 1 173 ? -0.866 -10.827 -21.387 1.00 81.81 173 ARG A O 1
ATOM 1395 N N . ASN A 1 174 ? -0.072 -12.635 -22.442 1.00 84.00 174 ASN A N 1
ATOM 1396 C CA . ASN A 1 174 ? -1.085 -12.629 -23.502 1.00 84.00 174 ASN A CA 1
ATOM 1397 C C . ASN A 1 174 ? -2.505 -12.838 -22.956 1.00 84.00 174 ASN A C 1
ATOM 1399 O O . ASN A 1 174 ? -3.427 -12.143 -23.385 1.00 84.00 174 ASN A O 1
ATOM 1403 N N . ILE A 1 175 ? -2.671 -13.737 -21.979 1.00 85.19 175 ILE A N 1
ATOM 1404 C CA . ILE A 1 175 ? -3.961 -13.986 -21.321 1.00 85.19 175 ILE A CA 1
ATOM 1405 C C . ILE A 1 175 ? -4.380 -12.737 -20.545 1.00 85.19 175 ILE A C 1
ATOM 1407 O O . ILE A 1 175 ? -5.492 -12.243 -20.725 1.00 85.19 175 ILE A O 1
ATOM 1411 N N . PHE A 1 176 ? -3.456 -12.160 -19.771 1.00 87.56 176 PHE A N 1
ATOM 1412 C CA . PHE A 1 176 ? -3.688 -10.903 -19.060 1.00 87.56 176 PHE A CA 1
ATOM 1413 C C . PHE A 1 176 ? -4.141 -9.774 -19.993 1.00 87.56 176 PHE A C 1
ATOM 1415 O O . PHE A 1 176 ? -5.157 -9.132 -19.731 1.00 87.56 176 PHE A O 1
ATOM 1422 N N . TYR A 1 177 ? -3.446 -9.555 -21.113 1.00 87.94 177 TYR A N 1
ATOM 1423 C CA . TYR A 1 177 ? -3.808 -8.500 -22.061 1.00 87.94 177 TYR A CA 1
ATOM 1424 C C . TYR A 1 177 ? -5.140 -8.749 -22.769 1.00 87.94 177 TYR A C 1
ATOM 1426 O O . TYR A 1 177 ? -5.834 -7.781 -23.085 1.00 87.94 177 TYR A O 1
ATOM 1434 N N . SER A 1 178 ? -5.495 -10.009 -23.040 1.00 89.25 178 SER A N 1
ATOM 1435 C CA . SER A 1 178 ? -6.800 -10.351 -23.615 1.00 89.25 178 SER A CA 1
ATOM 1436 C C . SER A 1 178 ? -7.919 -10.022 -22.633 1.00 89.25 178 SER A C 1
ATOM 1438 O O . SER A 1 178 ? -8.828 -9.266 -22.964 1.00 89.25 178 SER A O 1
ATOM 1440 N N . MET A 1 179 ? -7.801 -10.506 -21.395 1.00 91.25 179 MET A N 1
ATOM 1441 C CA . MET A 1 179 ? -8.796 -10.275 -20.348 1.00 91.25 179 MET A CA 1
ATOM 1442 C C . MET A 1 179 ? -8.946 -8.790 -20.016 1.00 91.25 179 MET A C 1
ATOM 1444 O O . MET A 1 179 ? -10.064 -8.299 -19.882 1.00 91.25 179 MET A O 1
ATOM 1448 N N . LEU A 1 180 ? -7.833 -8.054 -19.933 1.00 91.44 180 LEU A N 1
ATOM 1449 C CA . LEU A 1 180 ? -7.862 -6.610 -19.714 1.00 91.44 180 LEU A CA 1
ATOM 1450 C C . LEU A 1 180 ? -8.575 -5.887 -20.861 1.00 91.44 180 LEU A C 1
ATOM 1452 O O . LEU A 1 180 ? -9.379 -4.994 -20.610 1.00 91.44 180 LEU A O 1
ATOM 1456 N N . ARG A 1 181 ? -8.324 -6.280 -22.117 1.00 91.62 181 ARG A N 1
ATOM 1457 C CA . ARG A 1 181 ? -9.030 -5.706 -23.271 1.00 91.62 181 ARG A CA 1
ATOM 1458 C C . ARG A 1 181 ? -10.529 -5.963 -23.213 1.00 91.62 181 ARG A C 1
ATOM 1460 O O . ARG A 1 181 ? -11.293 -5.051 -23.513 1.00 91.62 181 ARG A O 1
ATOM 1467 N N . ASP A 1 182 ? -10.945 -7.168 -22.846 1.00 92.69 182 ASP A N 1
ATOM 1468 C CA . ASP A 1 182 ? -12.363 -7.519 -22.797 1.00 92.69 182 ASP A CA 1
ATOM 1469 C C . ASP A 1 182 ? -13.107 -6.771 -21.685 1.00 92.69 182 ASP A C 1
ATOM 1471 O O . ASP A 1 182 ? -14.191 -6.244 -21.930 1.00 92.69 182 ASP A O 1
ATOM 1475 N N . GLU A 1 183 ? -12.486 -6.610 -20.515 1.00 91.62 183 GLU A N 1
ATOM 1476 C CA . GLU A 1 183 ? -13.010 -5.767 -19.432 1.00 91.62 183 GLU A CA 1
ATOM 1477 C C . GLU A 1 183 ? -13.123 -4.293 -19.868 1.00 91.62 183 GLU A C 1
ATOM 1479 O O . GLU A 1 183 ? -14.143 -3.643 -19.646 1.00 91.62 183 GLU A O 1
ATOM 1484 N N . LEU A 1 184 ? -12.118 -3.761 -20.573 1.00 91.56 184 LEU A N 1
ATOM 1485 C CA . LEU A 1 184 ? -12.133 -2.369 -21.037 1.00 91.56 184 LEU A CA 1
ATOM 1486 C C . LEU A 1 184 ? -13.143 -2.096 -22.156 1.00 91.56 184 LEU A C 1
ATOM 1488 O O . LEU A 1 184 ? -13.614 -0.967 -22.270 1.00 91.56 184 LEU A O 1
ATOM 1492 N N . LYS A 1 185 ? -13.521 -3.091 -22.970 1.00 91.81 185 LYS A N 1
ATOM 1493 C CA . LYS A 1 185 ? -14.605 -2.928 -23.960 1.00 91.81 185 LYS A CA 1
ATOM 1494 C C . LYS A 1 185 ? -15.940 -2.602 -23.291 1.00 91.81 185 LYS A C 1
ATOM 1496 O O . LYS A 1 185 ? -16.734 -1.868 -23.871 1.00 91.81 185 LYS A O 1
ATOM 1501 N N . GLN A 1 186 ? -16.165 -3.143 -22.095 1.00 91.25 186 GLN A N 1
ATOM 1502 C CA . GLN A 1 186 ? -17.393 -2.961 -21.319 1.00 91.25 186 GLN A CA 1
ATOM 1503 C C . GLN A 1 186 ? -17.354 -1.718 -20.419 1.00 91.25 186 GLN A C 1
ATOM 1505 O O . GLN A 1 186 ? -18.398 -1.274 -19.949 1.00 91.25 186 GLN A O 1
ATOM 1510 N N . ALA A 1 187 ? -16.167 -1.155 -20.183 1.00 91.50 187 ALA A N 1
ATOM 1511 C CA . ALA A 1 187 ? -15.992 0.042 -19.374 1.00 91.50 187 ALA A CA 1
ATOM 1512 C C . ALA A 1 187 ? -16.441 1.318 -20.108 1.00 91.50 187 ALA A C 1
ATOM 1514 O O . ALA A 1 187 ? -16.391 1.411 -21.341 1.00 91.50 187 ALA A O 1
ATOM 1515 N N . ASP A 1 188 ? -16.836 2.324 -19.329 1.00 93.12 188 ASP A N 1
ATOM 1516 C CA . ASP A 1 188 ? -17.155 3.656 -19.830 1.00 93.12 188 ASP A CA 1
ATOM 1517 C C . ASP A 1 188 ? -15.911 4.374 -20.391 1.00 93.12 188 ASP A C 1
ATOM 1519 O O . ASP A 1 188 ? -14.759 3.978 -20.179 1.00 93.12 188 ASP A O 1
ATOM 1523 N N . GLU A 1 189 ? -16.143 5.448 -21.145 1.00 91.56 189 GLU A N 1
ATOM 1524 C CA . GLU A 1 189 ? -15.079 6.177 -21.834 1.00 91.56 189 GLU A CA 1
ATOM 1525 C C . GLU A 1 189 ? -14.071 6.831 -20.880 1.00 91.56 189 GLU A C 1
ATOM 1527 O O . GLU A 1 189 ? -12.870 6.806 -21.166 1.00 91.56 189 GLU A O 1
ATOM 1532 N N . LEU A 1 190 ? -14.521 7.332 -19.723 1.00 89.69 190 LEU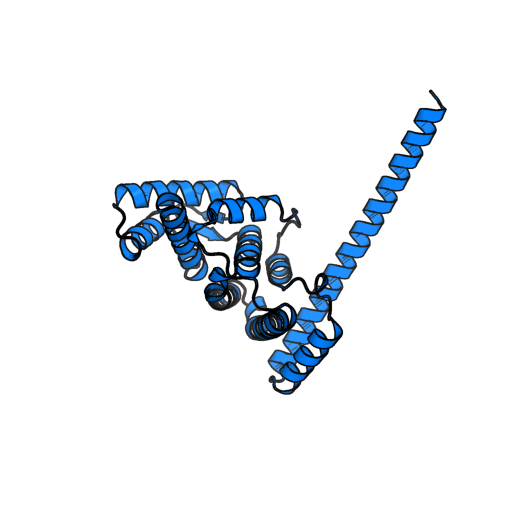 A N 1
ATOM 1533 C CA . LEU A 1 190 ? -13.637 7.941 -18.728 1.00 89.69 190 LEU A CA 1
ATOM 1534 C C . LEU A 1 190 ? -12.704 6.886 -18.134 1.00 89.69 190 LEU A C 1
ATOM 1536 O O . LEU A 1 190 ? -11.492 7.098 -18.085 1.00 89.69 190 LEU A O 1
ATOM 1540 N N . THR A 1 191 ? -13.241 5.721 -17.764 1.00 89.38 191 THR A N 1
ATOM 1541 C CA . THR A 1 191 ? -12.444 4.596 -17.256 1.00 89.38 191 THR A CA 1
ATOM 1542 C C . THR A 1 191 ? -11.427 4.114 -18.292 1.00 89.38 191 THR A C 1
ATOM 1544 O O . THR A 1 191 ? -10.267 3.870 -17.950 1.00 89.38 191 THR A O 1
ATOM 1547 N N . ARG A 1 192 ? -11.809 4.020 -19.573 1.00 91.31 192 ARG A N 1
ATOM 1548 C CA . ARG A 1 192 ? -10.876 3.653 -20.653 1.00 91.31 192 ARG A CA 1
ATOM 1549 C C . ARG A 1 192 ? -9.753 4.673 -20.834 1.00 91.31 192 ARG A C 1
ATOM 1551 O O . ARG A 1 192 ? -8.597 4.271 -20.975 1.00 91.31 192 ARG A O 1
ATOM 1558 N N . SER A 1 193 ? -10.073 5.968 -20.823 1.00 89.38 193 SER A N 1
ATOM 1559 C CA . SER A 1 193 ? -9.068 7.030 -20.942 1.00 89.38 193 SER A CA 1
ATOM 1560 C C . SER A 1 193 ? -8.104 7.007 -19.757 1.00 89.38 193 SER A C 1
ATOM 1562 O O . SER A 1 193 ? -6.892 6.944 -19.947 1.00 89.38 193 SER A O 1
ATOM 1564 N N . ALA A 1 194 ? -8.635 6.946 -18.534 1.00 87.12 194 ALA A N 1
ATOM 1565 C CA . ALA A 1 194 ? -7.828 6.886 -17.320 1.00 87.12 194 ALA A CA 1
ATOM 1566 C C . ALA A 1 194 ? -6.954 5.623 -17.262 1.00 87.12 194 ALA A C 1
ATOM 1568 O O . ALA A 1 194 ? -5.816 5.677 -16.799 1.00 87.12 194 ALA A O 1
ATOM 1569 N N . MET A 1 195 ? -7.445 4.487 -17.771 1.00 89.25 195 MET A N 1
ATOM 1570 C CA . MET A 1 195 ? -6.645 3.270 -17.913 1.00 89.25 195 MET A CA 1
ATOM 1571 C C . MET A 1 195 ? -5.472 3.465 -18.876 1.00 89.25 195 MET A C 1
ATOM 1573 O O . MET A 1 195 ? -4.358 3.044 -18.572 1.00 89.25 195 MET A O 1
ATOM 1577 N N . LYS A 1 196 ? -5.702 4.092 -20.035 1.00 89.19 196 LYS A N 1
ATOM 1578 C CA . LYS A 1 196 ? -4.636 4.375 -21.005 1.00 89.19 196 LYS A CA 1
ATOM 1579 C C . LYS A 1 196 ? -3.554 5.255 -20.380 1.00 89.19 196 LYS A C 1
ATOM 1581 O O . LYS A 1 196 ? -2.374 4.939 -20.519 1.00 89.19 196 LYS A O 1
ATOM 1586 N N . ASP A 1 197 ? -3.956 6.291 -19.650 1.00 86.38 197 ASP A N 1
ATOM 1587 C CA . ASP A 1 197 ? -3.033 7.188 -18.953 1.00 86.38 197 ASP A CA 1
ATOM 1588 C C . ASP A 1 197 ? -2.244 6.455 -17.862 1.00 86.38 197 ASP A C 1
ATOM 1590 O O . ASP A 1 197 ? -1.027 6.611 -17.764 1.00 86.38 197 ASP A O 1
ATOM 1594 N N . LEU A 1 198 ? -2.916 5.611 -17.072 1.00 82.94 198 LEU A N 1
ATOM 1595 C CA . LEU A 1 198 ? -2.283 4.801 -16.032 1.00 82.94 198 LEU A CA 1
ATOM 1596 C C . LEU A 1 198 ? -1.243 3.839 -16.623 1.00 82.94 198 LEU A C 1
ATOM 1598 O O . LEU A 1 198 ? -0.110 3.789 -16.150 1.00 82.94 198 LEU A O 1
ATOM 1602 N N . LEU A 1 199 ? -1.602 3.107 -17.681 1.00 84.44 199 LEU A N 1
ATOM 1603 C CA . LEU A 1 199 ? -0.694 2.186 -18.370 1.00 84.44 199 LEU A CA 1
ATOM 1604 C C . LEU A 1 199 ? 0.481 2.916 -19.034 1.00 84.44 199 LEU A C 1
ATOM 1606 O O . LEU A 1 199 ? 1.605 2.422 -18.970 1.00 84.44 199 LEU A O 1
ATOM 1610 N N . GLY A 1 200 ? 0.243 4.091 -19.625 1.00 84.38 200 GLY A N 1
ATOM 1611 C CA . GLY A 1 200 ? 1.291 4.931 -20.209 1.00 84.38 200 GLY A CA 1
ATOM 1612 C C . GLY A 1 200 ? 2.313 5.380 -19.165 1.00 84.38 200 GLY A C 1
ATOM 1613 O O . GLY A 1 200 ? 3.506 5.135 -19.326 1.00 84.38 200 GLY A O 1
ATOM 1614 N N . ARG A 1 201 ? 1.844 5.919 -18.032 1.00 78.81 201 ARG A N 1
ATOM 1615 C CA . ARG A 1 201 ? 2.713 6.324 -16.911 1.00 78.81 201 ARG A CA 1
ATOM 1616 C C . ARG A 1 201 ? 3.556 5.167 -16.374 1.00 78.81 201 ARG A C 1
ATOM 1618 O O . ARG A 1 201 ? 4.713 5.358 -16.004 1.00 78.81 201 ARG A O 1
ATOM 1625 N N . LEU A 1 202 ? 2.991 3.962 -16.334 1.00 74.75 202 LEU A N 1
ATOM 1626 C CA . LEU A 1 202 ? 3.722 2.773 -15.900 1.00 74.75 202 LEU A CA 1
ATOM 1627 C C . LEU A 1 202 ? 4.792 2.355 -16.894 1.00 74.75 202 LEU A C 1
ATOM 1629 O O . LEU A 1 202 ? 5.901 2.025 -16.477 1.00 74.75 202 LEU A O 1
ATOM 1633 N N . ALA A 1 203 ? 4.481 2.389 -18.189 1.00 80.56 203 ALA A N 1
ATOM 1634 C CA . ALA A 1 203 ? 5.468 2.132 -19.227 1.00 80.56 203 ALA A CA 1
ATOM 1635 C C . ALA A 1 203 ? 6.636 3.125 -19.114 1.00 80.56 203 ALA A C 1
ATOM 1637 O O . ALA A 1 203 ? 7.791 2.701 -19.094 1.00 80.56 203 ALA A O 1
ATOM 1638 N N . ASP A 1 204 ? 6.349 4.416 -18.930 1.00 79.31 204 ASP A N 1
ATOM 1639 C CA . ASP A 1 204 ? 7.373 5.451 -18.757 1.00 79.31 204 ASP A CA 1
ATOM 1640 C C . ASP A 1 204 ? 8.241 5.209 -17.512 1.00 79.31 204 ASP A C 1
ATOM 1642 O O . ASP A 1 204 ? 9.472 5.291 -17.587 1.00 79.31 204 ASP A O 1
ATOM 1646 N N . SER A 1 205 ? 7.620 4.854 -16.380 1.00 72.81 205 SER A N 1
ATOM 1647 C CA . SER A 1 205 ? 8.329 4.513 -15.138 1.00 72.81 205 SER A CA 1
ATOM 1648 C C . SER A 1 205 ? 9.255 3.306 -15.325 1.00 72.81 205 SER A C 1
ATOM 1650 O O . SER A 1 205 ? 10.424 3.357 -14.936 1.00 72.81 205 SER A O 1
ATOM 1652 N N . LEU A 1 206 ? 8.770 2.243 -15.975 1.00 73.56 206 LEU A N 1
ATOM 1653 C CA . LEU A 1 206 ? 9.559 1.041 -16.261 1.00 73.56 206 LEU A CA 1
ATOM 1654 C C . LEU A 1 206 ? 10.702 1.324 -17.246 1.00 73.56 206 LEU A C 1
ATOM 1656 O O . LEU A 1 206 ? 11.812 0.831 -17.057 1.00 73.56 206 LEU A O 1
ATOM 1660 N N . HIS A 1 207 ? 10.481 2.158 -18.265 1.00 76.88 207 HIS A N 1
ATOM 1661 C CA . HIS A 1 207 ? 11.537 2.582 -19.188 1.00 76.88 207 HIS A CA 1
ATOM 1662 C C . HIS A 1 207 ? 12.603 3.448 -18.509 1.00 76.88 207 HIS A C 1
ATOM 1664 O O . HIS A 1 207 ? 13.789 3.349 -18.832 1.00 76.88 207 HIS A O 1
ATOM 1670 N N . ALA A 1 208 ? 12.212 4.326 -17.584 1.00 74.81 208 ALA A N 1
ATOM 1671 C CA . ALA A 1 208 ? 13.160 5.100 -16.791 1.00 74.81 208 ALA A CA 1
ATOM 1672 C C . ALA A 1 208 ? 14.015 4.189 -15.896 1.00 74.81 208 ALA A C 1
ATOM 1674 O O . ALA A 1 208 ? 15.235 4.347 -15.859 1.00 74.81 208 ALA A O 1
ATOM 1675 N N . GLU A 1 209 ? 13.396 3.204 -15.243 1.00 69.19 209 GLU A N 1
ATOM 1676 C CA . GLU A 1 209 ? 14.098 2.227 -14.408 1.00 69.19 209 GLU A CA 1
ATOM 1677 C C . GLU A 1 209 ? 15.061 1.355 -15.217 1.00 69.19 209 GLU A C 1
ATOM 1679 O O . GLU A 1 209 ? 16.221 1.224 -14.829 1.00 69.19 209 GLU A O 1
ATOM 1684 N N . ALA A 1 210 ? 14.628 0.826 -16.365 1.00 80.00 210 ALA A N 1
ATOM 1685 C CA . ALA A 1 210 ? 15.483 0.033 -17.247 1.00 80.00 210 ALA A CA 1
ATOM 1686 C C . ALA A 1 210 ? 16.747 0.810 -17.656 1.00 80.00 210 ALA A C 1
ATOM 1688 O O . ALA A 1 210 ? 17.858 0.306 -17.504 1.00 80.00 210 ALA A O 1
ATOM 1689 N N . ARG A 1 211 ? 16.594 2.082 -18.053 1.00 79.38 211 ARG A N 1
ATOM 1690 C CA . ARG A 1 211 ? 17.730 2.963 -18.381 1.00 79.38 211 ARG A CA 1
ATOM 1691 C C . ARG A 1 211 ? 18.640 3.233 -17.180 1.00 79.38 211 ARG A C 1
ATOM 1693 O O . ARG A 1 211 ? 19.851 3.359 -17.340 1.00 79.38 211 ARG A O 1
ATOM 1700 N N . GLY A 1 212 ? 18.076 3.360 -15.979 1.00 77.81 212 GLY A N 1
ATOM 1701 C CA . GLY A 1 212 ? 18.853 3.514 -14.747 1.00 77.81 212 GLY A CA 1
ATOM 1702 C C . GLY A 1 212 ? 19.691 2.273 -14.433 1.00 77.81 212 GLY A C 1
ATOM 1703 O O . GLY A 1 212 ? 20.872 2.393 -14.111 1.00 77.81 212 GLY A O 1
ATOM 1704 N N . LEU A 1 213 ? 19.096 1.087 -14.586 1.00 78.81 213 LEU A N 1
ATOM 1705 C CA . LEU A 1 213 ? 19.772 -0.195 -14.393 1.00 78.81 213 LEU A CA 1
ATOM 1706 C C . LEU A 1 213 ? 20.886 -0.418 -15.421 1.00 78.81 213 LEU A C 1
ATOM 1708 O O . LEU A 1 213 ? 21.968 -0.850 -15.038 1.00 78.81 213 LEU A O 1
ATOM 1712 N N . GLU A 1 214 ? 20.664 -0.078 -16.693 1.00 85.69 214 GLU A N 1
ATOM 1713 C CA . GLU A 1 214 ? 21.698 -0.140 -17.738 1.00 85.69 214 GLU A CA 1
ATOM 1714 C C . GLU A 1 214 ? 22.924 0.708 -17.374 1.00 85.69 214 GLU A C 1
ATOM 1716 O O . GLU A 1 214 ? 24.048 0.205 -17.372 1.00 85.69 214 GLU A O 1
ATOM 1721 N N . ARG A 1 215 ? 22.714 1.963 -16.952 1.00 85.38 215 ARG A N 1
ATOM 1722 C CA . ARG A 1 215 ? 23.808 2.852 -16.519 1.00 85.38 215 ARG A CA 1
ATOM 1723 C C . ARG A 1 215 ? 24.586 2.294 -15.330 1.00 85.38 215 ARG A C 1
ATOM 1725 O O . ARG A 1 215 ? 25.808 2.422 -15.277 1.00 85.38 215 ARG A O 1
ATOM 1732 N N . GLU A 1 216 ? 23.894 1.697 -14.363 1.00 86.19 216 GLU A N 1
ATOM 1733 C CA . GLU A 1 216 ? 24.537 1.086 -13.196 1.00 86.19 216 GLU A CA 1
ATOM 1734 C C . GLU A 1 216 ? 25.347 -0.161 -13.585 1.00 86.19 216 GLU A C 1
ATOM 1736 O O . GLU A 1 216 ? 26.453 -0.362 -13.078 1.00 86.19 216 GLU A O 1
ATOM 1741 N N . VAL A 1 217 ? 24.845 -0.975 -14.519 1.00 90.94 217 VAL A N 1
ATOM 1742 C CA . VAL A 1 217 ? 25.590 -2.114 -15.076 1.00 90.94 217 VAL A CA 1
ATOM 1743 C C . VAL A 1 217 ? 26.871 -1.638 -15.761 1.00 90.94 217 VAL A C 1
ATOM 1745 O O . VAL A 1 217 ? 27.939 -2.198 -15.500 1.00 90.94 217 VAL A O 1
ATOM 1748 N N . ASP A 1 218 ? 26.798 -0.589 -16.577 1.00 91.19 218 ASP A N 1
ATOM 1749 C CA . ASP A 1 218 ? 27.967 -0.039 -17.270 1.00 91.19 218 ASP A CA 1
ATOM 1750 C C . ASP A 1 218 ? 28.995 0.542 -16.294 1.00 91.19 218 ASP A C 1
ATOM 1752 O O . ASP A 1 218 ? 30.193 0.268 -16.407 1.00 91.19 218 ASP A O 1
ATOM 1756 N N . ARG A 1 219 ? 28.539 1.256 -15.259 1.00 91.12 219 ARG A N 1
ATOM 1757 C CA . ARG A 1 219 ? 29.414 1.758 -14.193 1.00 91.12 219 ARG A CA 1
ATOM 1758 C C . ARG A 1 219 ? 30.150 0.623 -13.483 1.00 91.12 219 ARG A C 1
ATOM 1760 O O . ARG A 1 219 ? 31.359 0.709 -13.273 1.00 91.12 219 ARG A O 1
ATOM 1767 N N . ARG A 1 220 ? 29.444 -0.453 -13.124 1.00 90.44 220 ARG A N 1
ATOM 1768 C CA . ARG A 1 220 ? 30.056 -1.622 -12.471 1.00 90.44 220 ARG A CA 1
ATOM 1769 C C . ARG A 1 220 ? 31.057 -2.331 -13.374 1.00 90.44 220 ARG A C 1
ATOM 1771 O O . ARG A 1 220 ? 32.078 -2.793 -12.873 1.00 90.44 220 ARG A O 1
ATOM 1778 N N . ARG A 1 221 ? 30.796 -2.395 -14.683 1.00 91.69 221 ARG A N 1
ATOM 1779 C CA . ARG A 1 221 ? 31.750 -2.924 -15.669 1.00 91.69 221 ARG A CA 1
ATOM 1780 C C . ARG A 1 221 ? 33.025 -2.083 -15.736 1.00 91.69 221 ARG A C 1
ATOM 1782 O O . ARG A 1 221 ? 34.101 -2.671 -15.726 1.00 91.69 221 ARG A O 1
ATOM 1789 N N . SER A 1 222 ? 32.915 -0.750 -15.732 1.00 92.88 222 SER A N 1
ATOM 1790 C CA . SER A 1 222 ? 34.084 0.148 -15.671 1.00 92.88 222 SER A CA 1
ATOM 1791 C C . SER A 1 222 ? 34.921 -0.120 -14.423 1.00 92.88 222 SER A C 1
ATOM 1793 O O . SER A 1 222 ? 36.102 -0.426 -14.535 1.00 92.88 222 SER A O 1
ATOM 1795 N N . ILE A 1 223 ? 34.285 -0.131 -13.245 1.00 92.50 223 ILE A N 1
ATOM 1796 C CA . ILE A 1 223 ? 34.965 -0.394 -11.966 1.00 92.50 223 ILE A CA 1
ATOM 1797 C C . ILE A 1 223 ? 35.643 -1.769 -11.976 1.00 92.50 223 ILE A C 1
ATOM 1799 O O . ILE A 1 223 ? 36.786 -1.901 -11.554 1.00 92.50 223 ILE A O 1
ATOM 1803 N N . ALA A 1 224 ? 34.962 -2.806 -12.470 1.00 91.62 224 ALA A N 1
ATOM 1804 C CA . ALA A 1 224 ? 35.546 -4.141 -12.569 1.00 91.62 224 ALA A CA 1
ATOM 1805 C C . ALA A 1 224 ? 36.767 -4.169 -13.505 1.00 91.62 224 ALA A C 1
ATOM 1807 O O . ALA A 1 224 ? 37.754 -4.830 -13.190 1.00 91.62 224 ALA A O 1
ATOM 1808 N N . SER A 1 225 ? 36.717 -3.437 -14.622 1.00 91.06 225 SER A N 1
ATOM 1809 C CA . SER A 1 225 ? 37.847 -3.298 -15.544 1.00 91.06 225 SER A CA 1
ATOM 1810 C C . SER A 1 225 ? 39.019 -2.554 -14.902 1.00 91.06 225 SER A C 1
ATOM 1812 O O . SER A 1 225 ? 40.152 -3.008 -15.009 1.00 91.06 225 SER A O 1
ATOM 1814 N N . GLU A 1 226 ? 38.757 -1.448 -14.204 1.00 93.00 226 GLU A N 1
ATOM 1815 C CA . GLU A 1 226 ? 39.771 -0.678 -13.474 1.00 93.00 226 GLU A CA 1
ATOM 1816 C C . GLU A 1 226 ? 40.459 -1.536 -12.407 1.00 93.00 226 GLU A C 1
ATOM 1818 O O . GLU A 1 226 ? 41.685 -1.568 -12.332 1.00 93.00 226 GLU A O 1
ATOM 1823 N N . LEU A 1 227 ? 39.684 -2.293 -11.624 1.00 92.62 227 LEU A N 1
ATOM 1824 C CA . LEU A 1 227 ? 40.215 -3.215 -10.618 1.00 92.62 227 LEU A CA 1
ATOM 1825 C C . LEU A 1 227 ? 41.038 -4.346 -11.243 1.00 92.62 227 LEU A C 1
ATOM 1827 O O . LEU A 1 227 ? 42.061 -4.730 -10.680 1.00 92.62 227 LEU A O 1
ATOM 1831 N N . ALA A 1 228 ? 40.613 -4.878 -12.391 1.00 87.31 228 ALA A N 1
ATOM 1832 C CA . ALA A 1 228 ? 41.352 -5.918 -13.101 1.00 87.31 228 ALA A CA 1
ATOM 1833 C C . ALA A 1 228 ? 42.701 -5.406 -13.626 1.00 87.31 228 ALA A C 1
ATOM 1835 O O . ALA A 1 228 ? 43.701 -6.110 -13.509 1.00 87.31 228 ALA A O 1
ATOM 1836 N N . GLU A 1 229 ? 42.751 -4.188 -14.168 1.00 90.56 229 GLU A N 1
ATOM 1837 C CA . GLU A 1 229 ? 44.008 -3.559 -14.589 1.00 90.56 229 GLU A CA 1
ATOM 1838 C C . GLU A 1 229 ? 44.918 -3.253 -13.394 1.00 90.56 229 GLU A C 1
ATOM 1840 O O . GLU A 1 229 ? 46.113 -3.536 -13.438 1.00 90.56 229 GLU A O 1
ATOM 1845 N N . LEU A 1 230 ? 44.353 -2.773 -12.283 1.00 89.56 230 LEU A N 1
ATOM 1846 C CA . LEU A 1 230 ? 45.107 -2.516 -11.056 1.00 89.56 230 LEU A CA 1
ATOM 1847 C C . LEU A 1 230 ? 45.693 -3.811 -10.470 1.00 89.56 230 LEU A C 1
ATOM 1849 O O . LEU A 1 230 ? 46.838 -3.820 -10.035 1.00 89.56 230 LEU A O 1
ATOM 1853 N N . ALA A 1 231 ? 44.951 -4.920 -10.530 1.00 81.50 231 ALA A N 1
ATOM 1854 C CA . ALA A 1 231 ? 45.430 -6.236 -10.114 1.00 81.50 231 ALA A CA 1
ATOM 1855 C C . ALA A 1 231 ? 46.537 -6.804 -11.020 1.00 81.50 231 ALA A C 1
ATOM 1857 O O . ALA A 1 231 ? 47.372 -7.552 -10.530 1.00 81.50 231 ALA A O 1
ATOM 1858 N N . LYS A 1 232 ? 46.559 -6.472 -12.320 1.00 89.44 232 LYS A N 1
ATOM 1859 C CA . LYS A 1 232 ? 47.659 -6.849 -13.231 1.00 89.44 232 LYS A CA 1
ATOM 1860 C C . LYS A 1 232 ? 48.927 -6.020 -13.011 1.00 89.44 232 LYS A C 1
ATOM 1862 O O . LYS A 1 232 ? 50.001 -6.448 -13.419 1.00 89.44 232 LYS A O 1
ATOM 1867 N N . ALA A 1 233 ? 48.783 -4.815 -12.464 1.00 82.88 233 ALA A N 1
ATOM 1868 C CA . ALA A 1 233 ? 49.882 -3.886 -12.215 1.00 82.88 233 ALA A CA 1
ATOM 1869 C C . ALA A 1 233 ? 50.580 -4.103 -10.857 1.00 82.88 233 ALA A C 1
ATOM 1871 O O . ALA A 1 233 ? 51.613 -3.479 -10.610 1.00 82.88 233 ALA A O 1
ATOM 1872 N N . LEU A 1 234 ? 50.010 -4.951 -9.992 1.00 77.81 234 LEU A N 1
ATOM 1873 C CA . LEU A 1 234 ? 50.588 -5.423 -8.728 1.00 77.81 234 LEU A CA 1
ATOM 1874 C C . LEU A 1 234 ? 51.318 -6.754 -8.932 1.00 77.81 234 LEU A C 1
ATOM 1876 O O . LEU A 1 234 ? 52.367 -6.932 -8.274 1.00 77.81 234 LEU A O 1
#

pLDDT: mean 82.02, std 11.62, range [45.59, 97.0]

Secondary structure (DSSP, 8-state):
-HHHHHHHHHHHHHHHHHHH-SSEEHHHHHHHHHHHH---HHHHHHHHHHHHHHHHHTTSEEEETTEEEE-HHHHHHHHHHHHH-GGGGGGHHHHHHHHHHH-HHHHTTHHHHHHHHHHHHHHH-PPP---GGGS-HHHHHHHHHHHS------SHHHHHHHTS--GGG-S-HHHHHHHHHHHHHHS-HHHHHHHHHHHHHHHHHHHHHHHHHHHHHHHHHHHHHHHHHHHH--

Foldseek 3Di:
DVVLVLLLVLVVLVLVDLLVDQKDFLQRSLVSCCVPVVDDSVVSSVVSVVVQVVCVVLVQWDDDPRIIGGDLLVLLLSLVLLLVALVSVVCLLSSLVSLCVVDVVSVLCSVVLVLQSVLVCVQVPRPPHDDSSPDNSVVVSVVSSVPVPPPVSVDNLSSVLSNGDPLVPGPCNVSSVVSSVVVLVPDDPSNVVSNVVSVVSNVVVVVVVVVVVVVVVVVVVVVVVVVVVVVVVD